Protein AF-A0A963I3H7-F1 (afdb_monomer)

Foldseek 3Di:
DQALCVLVVHDDDQLRVLLVVLQVLLCVLQVDGQADDDPVRRNCCLQPNQGDQSCVRPVPDDPLSSVLSRQSSDNDSVSHQPHPVSSVVSVVVSVVVVVVVVVVVVCVPPDPPPPDDDDDDDDDDDDDDDDDDDDDDDDDDDDDDDPDDPVVLVVQLVVVCVVPNPCSVVLSVVLSVPDRDPVSSLVSSLVPDDDDPVSVVVVVVPDDDDDDDDDDDDDDDDDDDDDDDPPDDCPDVQLLVQLLVLLCVQVNPCSNVQSVVLSVVDPYLVSSLVSSLVVHPDPVSSVVSSVSSVVSD

Secondary structure (DSSP, 8-state):
---HHHHTT----HHHHHHHHHHHHHHHHHSS-SS-SSHHHHHHHHHHPPPPPHHHH-TTS-HHHHHHHHHHT-SSGGGS-SSHHHHHHHHHHHHHHHHHHHHHHHHTTS---------------------------------------HHHHHHHHHHHHHHHTTHHHHHHHHHHTT-SSHHHHHHHHHTTSPSSHHHHHHHTT-------------------------------HHHHHHHHHHHHHHHGGGHHHHHHHHHTT-SSHHHHHHHHHTT---HHHHHHHHHHHHT--

Solvent-accessible surface area (backbone atoms only — not comparable to full-atom values): 18589 Å² total; per-residue (Å²): 88,88,30,41,45,60,74,71,72,44,91,68,56,75,40,38,54,36,21,25,51,23,41,48,52,47,23,74,70,50,78,44,69,66,71,63,80,55,75,68,54,30,48,50,38,57,53,72,49,81,58,74,58,49,45,78,76,27,76,86,48,54,69,64,57,41,58,52,36,54,32,24,60,37,67,53,65,88,67,25,44,92,40,62,63,58,45,53,54,53,52,48,54,43,51,53,49,54,53,50,53,53,51,55,62,68,57,72,74,72,69,87,78,74,81,73,77,92,76,85,84,81,90,83,82,98,80,86,83,88,81,92,83,86,86,83,88,82,93,79,85,83,89,87,78,74,77,76,56,68,71,59,54,54,51,53,32,59,56,40,30,77,78,60,37,82,57,22,55,58,51,50,53,60,32,56,76,70,32,79,45,73,69,52,31,52,56,58,49,60,74,70,54,81,92,53,75,69,54,55,64,57,60,70,66,72,75,80,89,88,84,80,94,81,84,87,83,82,89,81,91,82,87,81,90,78,93,69,88,84,86,73,75,86,76,44,70,67,45,52,56,48,49,24,57,62,42,28,78,79,59,40,87,53,19,58,58,52,48,61,51,30,63,75,69,36,92,41,73,65,51,28,51,50,58,56,36,72,76,42,89,50,70,67,59,24,52,53,48,50,54,54,56,68,65,63,114

Structure (mmCIF, N/CA/C/O backbone):
data_AF-A0A963I3H7-F1
#
_entry.id   AF-A0A963I3H7-F1
#
loop_
_atom_site.group_PDB
_atom_site.id
_atom_site.type_symbol
_atom_site.label_atom_id
_atom_site.label_alt_id
_atom_site.label_comp_id
_atom_site.label_asym_id
_atom_site.label_entity_id
_atom_site.label_seq_id
_atom_site.pdbx_PDB_ins_code
_atom_site.Cartn_x
_atom_site.Cartn_y
_atom_site.Cartn_z
_atom_site.occupancy
_atom_site.B_iso_or_equiv
_atom_site.auth_seq_id
_atom_site.auth_comp_id
_atom_site.auth_asym_id
_atom_site.auth_atom_id
_atom_site.pdbx_PDB_model_num
ATOM 1 N N . TYR A 1 1 ? 5.966 2.476 -2.035 1.00 94.81 1 TYR A N 1
ATOM 2 C CA . TYR A 1 1 ? 4.538 2.357 -2.390 1.00 94.81 1 TYR A CA 1
ATOM 3 C C . TYR A 1 1 ? 4.346 1.432 -3.576 1.00 94.81 1 TYR A C 1
ATOM 5 O O . TYR A 1 1 ? 3.593 0.492 -3.416 1.00 94.81 1 TYR A O 1
ATOM 13 N N . MET A 1 2 ? 5.048 1.644 -4.703 1.00 94.88 2 MET A N 1
ATOM 14 C CA . MET A 1 2 ? 5.034 0.727 -5.855 1.00 94.88 2 MET A CA 1
ATOM 15 C C . MET A 1 2 ? 5.154 -0.750 -5.433 1.00 94.88 2 MET A C 1
ATOM 17 O O . MET A 1 2 ? 5.940 -1.080 -4.543 1.00 94.88 2 MET A O 1
ATOM 21 N N . SER A 1 3 ? 4.338 -1.589 -6.064 1.00 96.88 3 SER A N 1
ATOM 22 C CA . SER A 1 3 ? 4.173 -3.020 -5.784 1.00 96.88 3 SER A CA 1
ATOM 23 C C . SER A 1 3 ? 5.207 -3.898 -6.512 1.00 96.88 3 SER A C 1
ATOM 25 O O . SER A 1 3 ? 5.776 -3.450 -7.512 1.00 96.88 3 SER A O 1
ATOM 27 N N . PRO A 1 4 ? 5.459 -5.143 -6.053 1.00 96.69 4 PRO A N 1
ATOM 28 C CA . PRO A 1 4 ? 6.412 -6.066 -6.680 1.00 96.69 4 PRO A CA 1
ATOM 29 C C . PRO A 1 4 ? 6.184 -6.251 -8.185 1.00 96.69 4 PRO A C 1
ATOM 31 O O . PRO A 1 4 ? 7.112 -6.121 -8.979 1.00 96.69 4 PRO A O 1
ATOM 34 N N . GLU A 1 5 ? 4.935 -6.471 -8.591 1.00 96.06 5 GLU A N 1
ATOM 35 C CA . GLU A 1 5 ? 4.540 -6.661 -9.986 1.00 96.06 5 GLU A CA 1
ATOM 36 C C . GLU A 1 5 ? 4.875 -5.448 -10.869 1.00 96.06 5 GLU A C 1
ATOM 38 O O . GLU A 1 5 ? 5.317 -5.623 -12.002 1.00 96.06 5 GLU A O 1
ATOM 43 N N . GLN A 1 6 ? 4.772 -4.225 -10.337 1.00 94.62 6 GLN A N 1
ATOM 44 C CA . GLN A 1 6 ? 5.142 -3.003 -11.057 1.00 94.62 6 GLN A CA 1
ATOM 45 C C . GLN A 1 6 ? 6.662 -2.868 -11.242 1.00 94.62 6 GLN A C 1
ATOM 47 O O . GLN A 1 6 ? 7.094 -2.407 -12.296 1.00 94.62 6 GLN A O 1
ATOM 52 N N . PHE A 1 7 ? 7.475 -3.306 -10.271 1.00 92.25 7 PHE A N 1
ATOM 53 C CA . PHE A 1 7 ? 8.937 -3.382 -10.435 1.00 92.25 7 PHE A CA 1
ATOM 54 C C . PHE A 1 7 ? 9.357 -4.469 -11.433 1.00 92.25 7 PHE A C 1
ATOM 56 O O . PHE A 1 7 ? 10.338 -4.293 -12.150 1.00 92.25 7 PHE A O 1
ATOM 63 N N . MET A 1 8 ? 8.612 -5.574 -11.499 1.00 90.00 8 MET A N 1
ATOM 64 C CA . MET A 1 8 ? 8.853 -6.674 -12.441 1.00 90.00 8 MET A CA 1
ATOM 65 C C . MET A 1 8 ? 8.294 -6.416 -13.855 1.00 90.00 8 MET A C 1
ATOM 67 O O . MET A 1 8 ? 8.487 -7.244 -14.741 1.00 90.00 8 MET A O 1
ATOM 71 N N . GLY A 1 9 ? 7.584 -5.304 -14.083 1.00 90.06 9 GLY A N 1
ATOM 72 C CA . GLY A 1 9 ? 6.930 -5.009 -15.366 1.00 90.06 9 GLY A CA 1
ATOM 73 C C . GLY A 1 9 ? 5.735 -5.918 -15.694 1.00 90.06 9 GLY A C 1
ATOM 74 O O . GLY A 1 9 ? 5.323 -6.000 -16.851 1.00 90.06 9 GLY A O 1
ATOM 75 N N . LEU A 1 10 ? 5.185 -6.607 -14.692 1.00 91.19 10 LEU A N 1
ATOM 76 C CA . LEU A 1 10 ? 4.009 -7.466 -14.812 1.00 91.19 10 LEU A CA 1
ATOM 77 C C . LEU A 1 10 ? 2.715 -6.633 -14.812 1.00 91.19 10 LEU A C 1
ATOM 79 O O . LEU A 1 10 ? 2.696 -5.458 -14.438 1.00 91.19 10 LEU A O 1
ATOM 83 N N . SER A 1 11 ? 1.604 -7.249 -15.220 1.00 89.69 11 SER A N 1
ATOM 84 C CA . SER A 1 11 ? 0.286 -6.608 -15.196 1.00 89.69 11 SER A CA 1
ATOM 85 C C . SER A 1 11 ? -0.163 -6.309 -13.762 1.00 89.69 11 SER A C 1
ATOM 87 O O . SER A 1 11 ? -0.526 -7.215 -13.017 1.00 89.69 11 SER A O 1
ATOM 89 N N . ALA A 1 12 ? -0.157 -5.027 -13.400 1.00 93.12 12 ALA A N 1
ATOM 90 C CA . ALA A 1 12 ? -0.711 -4.523 -12.149 1.00 93.12 12 ALA A CA 1
ATOM 91 C C . ALA A 1 12 ? -2.250 -4.539 -12.177 1.00 93.12 12 ALA A C 1
ATOM 93 O O . ALA A 1 12 ? -2.858 -4.115 -13.163 1.00 93.12 12 ALA A O 1
ATOM 94 N N . ASP A 1 13 ? -2.870 -4.990 -11.086 1.00 94.00 13 ASP A N 1
ATOM 95 C CA . ASP A 1 13 ? -4.323 -4.992 -10.884 1.00 94.00 13 ASP A CA 1
ATOM 96 C C . ASP A 1 13 ? -4.706 -4.181 -9.625 1.00 94.00 13 ASP A C 1
ATOM 98 O O . ASP A 1 13 ? -3.876 -3.511 -9.008 1.00 94.00 13 ASP A O 1
ATOM 102 N N . ALA A 1 14 ? -5.972 -4.238 -9.201 1.00 95.25 14 ALA A N 1
ATOM 103 C CA . ALA A 1 14 ? -6.440 -3.525 -8.007 1.00 95.25 14 ALA A CA 1
ATOM 104 C C . ALA A 1 14 ? -5.739 -3.953 -6.691 1.00 95.25 14 ALA A C 1
ATOM 106 O O . ALA A 1 14 ? -5.879 -3.281 -5.665 1.00 95.25 14 ALA A O 1
ATOM 107 N N . ARG A 1 15 ? -4.984 -5.059 -6.679 1.00 97.50 15 ARG A N 1
ATOM 108 C CA . ARG A 1 15 ? -4.206 -5.540 -5.525 1.00 97.50 15 ARG A CA 1
ATOM 109 C C . ARG A 1 15 ? -2.812 -4.906 -5.463 1.00 97.50 15 ARG A C 1
ATOM 111 O O . ARG A 1 15 ? -2.176 -4.955 -4.405 1.00 97.50 15 ARG A O 1
ATOM 118 N N . SER A 1 16 ? -2.360 -4.253 -6.534 1.00 97.56 16 SER A N 1
ATOM 119 C CA . SER A 1 16 ? -1.200 -3.350 -6.521 1.00 97.56 16 SER A CA 1
ATOM 120 C C . SER A 1 16 ? -1.479 -2.097 -5.678 1.00 97.56 16 SER A C 1
ATOM 122 O O . SER A 1 16 ? -0.613 -1.632 -4.928 1.00 97.56 16 SER A O 1
ATOM 124 N N . ASP A 1 17 ? -2.720 -1.599 -5.710 1.00 97.12 17 ASP A N 1
ATOM 125 C CA . ASP A 1 17 ? -3.172 -0.507 -4.840 1.00 97.12 17 ASP A CA 1
ATOM 126 C C . ASP A 1 17 ? -3.299 -0.966 -3.380 1.00 97.12 17 ASP A C 1
ATOM 128 O O . ASP A 1 17 ? -2.888 -0.243 -2.474 1.00 97.12 17 ASP A O 1
ATOM 132 N N . VAL A 1 18 ? -3.776 -2.196 -3.130 1.00 98.25 18 VAL A N 1
ATOM 133 C CA . VAL A 1 18 ? -3.789 -2.796 -1.777 1.00 98.25 18 VAL A CA 1
ATOM 134 C C . VAL A 1 18 ? -2.378 -2.848 -1.183 1.00 98.25 18 VAL A C 1
ATOM 136 O O . VAL A 1 18 ? -2.199 -2.459 -0.029 1.00 98.25 18 VAL A O 1
ATOM 139 N N . PHE A 1 19 ? -1.370 -3.253 -1.962 1.00 98.31 19 PHE A N 1
ATOM 140 C CA . PHE A 1 19 ? 0.030 -3.215 -1.522 1.00 98.31 19 PHE A CA 1
ATOM 141 C C . PHE A 1 19 ? 0.486 -1.780 -1.224 1.00 98.31 19 PHE A C 1
ATOM 143 O O . PHE A 1 19 ? 1.059 -1.509 -0.168 1.00 98.31 19 PHE A O 1
ATOM 150 N N . SER A 1 20 ? 0.173 -0.834 -2.116 1.00 98.00 20 SER A N 1
ATOM 151 C CA . SER A 1 20 ? 0.532 0.583 -1.960 1.00 98.00 20 SER A CA 1
ATOM 152 C C . SER A 1 20 ? -0.053 1.206 -0.686 1.00 98.00 20 SER A C 1
ATOM 154 O O . SER A 1 20 ? 0.654 1.917 0.035 1.00 98.00 20 SER A O 1
ATOM 156 N N . VAL A 1 21 ? -1.316 0.900 -0.372 1.00 97.81 21 VAL A N 1
ATOM 157 C CA . VAL A 1 21 ? -1.992 1.331 0.861 1.00 97.81 21 VAL A CA 1
ATOM 158 C C . VAL A 1 21 ? -1.473 0.563 2.083 1.00 97.81 21 VAL A C 1
ATOM 160 O O . VAL A 1 21 ? -1.345 1.159 3.149 1.00 97.81 21 VAL A O 1
ATOM 163 N N . GLY A 1 22 ? -1.085 -0.709 1.947 1.00 98.06 22 GLY A N 1
ATOM 164 C CA . GLY A 1 22 ? -0.392 -1.465 2.997 1.00 98.06 22 GLY A CA 1
ATOM 165 C C . GLY A 1 22 ? 0.938 -0.820 3.409 1.00 98.06 22 GLY A C 1
ATOM 166 O O . GLY A 1 22 ? 1.203 -0.661 4.601 1.00 98.06 22 GLY A O 1
ATOM 167 N N . VAL A 1 23 ? 1.732 -0.351 2.435 1.00 98.25 23 VAL A N 1
ATOM 168 C CA . VAL A 1 23 ? 2.974 0.407 2.691 1.00 98.25 23 VAL A CA 1
ATOM 169 C C . VAL A 1 23 ? 2.672 1.712 3.433 1.00 98.25 23 VAL A C 1
ATOM 171 O O . VAL A 1 23 ? 3.390 2.065 4.366 1.00 98.25 23 VAL A O 1
ATOM 174 N N . MET A 1 24 ? 1.607 2.418 3.040 1.00 98.00 24 MET A N 1
AT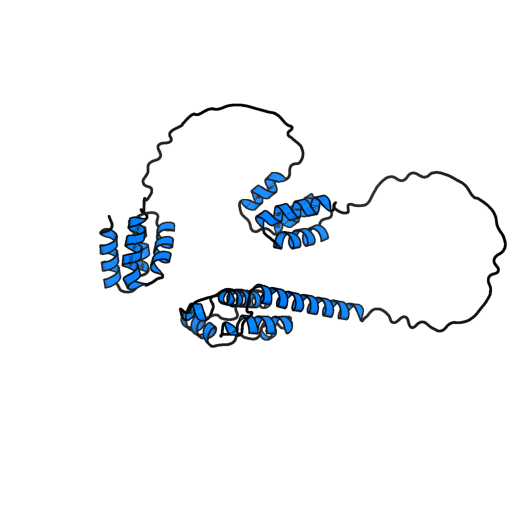OM 175 C CA . MET A 1 24 ? 1.182 3.659 3.694 1.00 98.00 24 MET A CA 1
ATOM 176 C C . MET A 1 24 ? 0.686 3.416 5.127 1.00 98.00 24 MET A C 1
ATOM 178 O O . MET A 1 24 ? 1.027 4.180 6.022 1.00 98.00 24 MET A O 1
ATOM 182 N N . LEU A 1 25 ? -0.075 2.345 5.374 1.00 97.44 25 LEU A N 1
ATOM 183 C CA . LEU A 1 25 ? -0.532 1.972 6.714 1.00 97.44 25 LEU A CA 1
ATOM 184 C C . LEU A 1 25 ? 0.648 1.663 7.644 1.00 97.44 25 LEU A C 1
ATOM 186 O O . LEU A 1 25 ? 0.668 2.141 8.775 1.00 97.44 25 LEU A O 1
ATOM 190 N N . TYR A 1 26 ? 1.643 0.914 7.160 1.00 98.06 26 TYR A N 1
ATOM 191 C CA . TYR A 1 26 ? 2.876 0.664 7.907 1.00 98.06 26 TYR A CA 1
ATOM 192 C C . TYR A 1 26 ? 3.570 1.977 8.300 1.00 98.06 26 TYR A C 1
ATOM 194 O O . TYR A 1 26 ? 3.926 2.171 9.463 1.00 98.06 26 TYR A O 1
ATOM 202 N N . GLU A 1 27 ? 3.722 2.900 7.348 1.00 97.56 27 GLU A N 1
ATOM 203 C CA . GLU A 1 27 ? 4.373 4.199 7.562 1.00 97.56 27 GLU A CA 1
ATOM 204 C C . GLU A 1 27 ? 3.582 5.107 8.515 1.00 97.56 27 GLU A C 1
ATOM 206 O O . GLU A 1 27 ? 4.179 5.780 9.350 1.00 97.56 27 GLU A O 1
ATOM 211 N N . LEU A 1 28 ? 2.248 5.067 8.473 1.00 96.31 28 LEU A N 1
ATOM 212 C CA . LEU A 1 28 ? 1.382 5.799 9.404 1.00 96.31 28 LEU A CA 1
ATOM 213 C C . LEU A 1 28 ? 1.436 5.254 10.840 1.00 96.31 28 LEU A C 1
ATOM 215 O O . LEU A 1 28 ? 1.281 6.031 11.781 1.00 96.31 28 LEU A O 1
ATOM 219 N N . LEU A 1 29 ? 1.639 3.945 11.023 1.00 95.50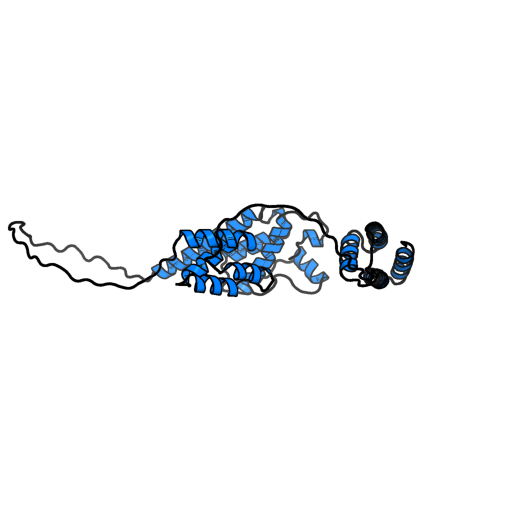 29 LEU A N 1
ATOM 220 C CA . LEU A 1 29 ? 1.709 3.317 12.350 1.00 95.50 29 LEU A CA 1
ATOM 221 C C . LEU A 1 29 ? 3.112 3.357 12.974 1.00 95.50 29 LEU A C 1
ATOM 223 O O . LEU A 1 29 ? 3.229 3.430 14.195 1.00 95.50 29 LEU A O 1
ATOM 227 N N . THR A 1 30 ? 4.168 3.313 12.158 1.00 96.31 30 THR A N 1
ATOM 228 C CA . THR A 1 30 ? 5.569 3.245 12.625 1.00 96.31 30 THR A CA 1
ATOM 229 C C . THR A 1 30 ? 6.353 4.548 12.446 1.00 96.31 30 THR A C 1
ATOM 231 O O . THR A 1 30 ? 7.443 4.689 12.996 1.00 96.31 30 THR A O 1
ATOM 234 N N . GLY A 1 31 ? 5.840 5.496 11.655 1.00 96.00 31 GLY A N 1
ATOM 235 C CA . GLY A 1 31 ? 6.554 6.713 11.255 1.00 96.00 31 GLY A CA 1
ATOM 236 C C . GLY A 1 31 ? 7.668 6.491 10.222 1.00 96.00 31 GLY A C 1
ATOM 237 O O . GLY A 1 31 ? 8.364 7.445 9.876 1.00 96.00 31 GLY A O 1
ATOM 238 N N . GLN A 1 32 ? 7.870 5.260 9.735 1.00 95.38 32 GLN A N 1
ATOM 239 C CA . GLN A 1 32 ? 8.960 4.899 8.821 1.00 95.38 32 GLN A CA 1
ATOM 240 C C . GLN A 1 32 ? 8.473 3.978 7.699 1.00 95.38 32 GLN A C 1
ATOM 242 O O . GLN A 1 32 ? 7.497 3.251 7.845 1.00 95.38 32 GLN A O 1
ATOM 247 N N . ARG A 1 33 ? 9.161 3.964 6.554 1.00 96.19 33 ARG A N 1
ATOM 248 C CA . ARG A 1 33 ? 8.797 3.070 5.443 1.00 96.19 33 ARG A CA 1
ATOM 249 C C . ARG A 1 33 ? 9.252 1.632 5.709 1.00 96.19 33 ARG A C 1
ATOM 251 O O . ARG A 1 33 ? 10.361 1.450 6.205 1.00 96.19 33 ARG A O 1
ATOM 258 N N . PRO A 1 34 ? 8.477 0.615 5.283 1.00 96.50 34 PRO A N 1
ATOM 259 C CA . PRO A 1 34 ? 8.861 -0.791 5.432 1.00 96.50 34 PRO A CA 1
ATOM 260 C C . PRO A 1 34 ? 10.091 -1.168 4.591 1.00 96.50 34 PRO A C 1
ATOM 262 O O . PRO A 1 34 ? 10.817 -2.092 4.940 1.00 96.50 34 PRO A O 1
ATOM 265 N N . PHE A 1 35 ? 10.336 -0.447 3.490 1.00 96.56 35 PHE A N 1
ATOM 266 C CA . PHE A 1 35 ? 11.469 -0.655 2.588 1.00 96.56 35 PHE A CA 1
ATOM 267 C C . PHE A 1 35 ? 12.098 0.694 2.207 1.00 96.56 35 PHE A C 1
ATOM 269 O O . PHE A 1 35 ? 11.387 1.668 1.941 1.00 96.56 35 PHE A O 1
ATOM 276 N N . THR A 1 36 ? 13.430 0.747 2.168 1.00 94.56 36 THR A N 1
ATOM 277 C CA . THR A 1 36 ? 14.247 1.946 1.879 1.00 94.56 36 THR A CA 1
ATOM 278 C C . THR A 1 36 ? 15.446 1.578 0.977 1.00 94.56 36 THR A C 1
ATOM 280 O O . THR A 1 36 ? 15.477 0.479 0.419 1.00 94.56 36 THR A O 1
ATOM 283 N N . GLY A 1 37 ? 16.469 2.433 0.854 1.00 94.44 37 GLY A N 1
ATOM 284 C CA . GLY A 1 37 ? 17.726 2.145 0.133 1.00 94.44 37 GLY A CA 1
ATOM 285 C C . GLY A 1 37 ? 17.822 2.783 -1.259 1.00 94.44 37 GLY A C 1
ATOM 286 O O . GLY A 1 37 ? 17.010 3.642 -1.599 1.00 94.44 37 GLY A O 1
ATOM 287 N N . SER A 1 38 ? 18.831 2.375 -2.044 1.00 96.25 38 SER A N 1
ATOM 288 C CA . SER A 1 38 ? 18.955 2.750 -3.465 1.00 96.25 38 SER A CA 1
ATOM 289 C C . SER A 1 38 ? 17.804 2.169 -4.292 1.00 96.25 38 SER A C 1
ATOM 291 O O . SER A 1 38 ? 17.050 1.334 -3.794 1.00 96.25 38 SER A O 1
ATOM 293 N N . MET A 1 39 ? 17.653 2.576 -5.554 1.00 92.62 39 MET A N 1
ATOM 294 C CA . MET A 1 39 ? 16.549 2.098 -6.395 1.00 92.62 39 MET A CA 1
ATOM 295 C C . MET A 1 39 ? 16.608 0.577 -6.622 1.00 92.62 39 MET A C 1
ATOM 297 O O . MET A 1 39 ? 15.586 -0.104 -6.553 1.00 92.62 39 MET A O 1
ATOM 301 N N . GLU A 1 40 ? 17.811 0.037 -6.811 1.00 93.75 40 GLU A N 1
ATOM 302 C CA . GLU A 1 40 ? 18.085 -1.387 -7.030 1.00 93.75 40 GLU A CA 1
ATOM 303 C C . GLU A 1 40 ? 17.815 -2.191 -5.753 1.00 93.75 40 GLU A C 1
ATOM 305 O O . GLU A 1 40 ? 17.100 -3.194 -5.777 1.00 93.75 40 GLU A O 1
ATOM 310 N N . ALA A 1 41 ? 18.328 -1.711 -4.613 1.00 95.19 41 ALA A N 1
ATOM 311 C CA . ALA A 1 41 ? 18.092 -2.332 -3.313 1.00 95.19 41 ALA A CA 1
ATOM 312 C C . ALA A 1 41 ? 16.606 -2.271 -2.924 1.00 95.19 41 ALA A C 1
ATOM 314 O O . ALA A 1 41 ? 16.057 -3.244 -2.415 1.00 95.19 41 ALA A O 1
ATOM 315 N N . LEU A 1 42 ? 15.928 -1.152 -3.186 1.00 95.75 42 LEU A N 1
ATOM 316 C CA . LEU A 1 42 ? 14.503 -0.984 -2.912 1.00 95.75 42 LEU A CA 1
ATOM 317 C C . LEU A 1 42 ? 13.655 -1.941 -3.759 1.00 95.75 42 LEU A C 1
ATOM 319 O O . LEU A 1 42 ? 12.761 -2.585 -3.211 1.00 95.75 42 LEU A O 1
ATOM 323 N N . ALA A 1 43 ? 13.959 -2.077 -5.054 1.00 94.69 43 ALA A N 1
ATOM 324 C CA . ALA A 1 43 ? 13.303 -3.038 -5.937 1.00 94.69 43 ALA A CA 1
ATOM 325 C C . ALA A 1 43 ? 13.510 -4.481 -5.445 1.00 94.69 43 ALA A C 1
ATOM 327 O O . ALA A 1 43 ? 12.539 -5.221 -5.285 1.00 94.69 43 ALA A O 1
ATOM 328 N N . TYR A 1 44 ? 14.752 -4.863 -5.120 1.00 96.00 44 TYR A N 1
ATOM 329 C CA . TYR A 1 44 ? 15.057 -6.193 -4.587 1.00 96.00 44 TYR A CA 1
ATOM 330 C C . TYR A 1 44 ? 14.270 -6.492 -3.304 1.00 96.00 44 TYR A C 1
ATOM 332 O O . TYR A 1 44 ? 13.611 -7.531 -3.225 1.00 96.00 44 TYR A O 1
ATOM 340 N N . ARG A 1 45 ? 14.274 -5.566 -2.335 1.00 96.88 45 ARG A N 1
ATOM 341 C CA . ARG A 1 45 ? 13.574 -5.732 -1.051 1.00 96.88 45 ARG A CA 1
ATOM 342 C C . ARG A 1 45 ? 12.061 -5.796 -1.208 1.00 96.88 45 ARG A C 1
ATOM 344 O O . ARG A 1 45 ? 11.419 -6.672 -0.632 1.00 96.88 45 ARG A O 1
ATOM 351 N N . ILE A 1 46 ? 11.481 -4.928 -2.037 1.00 96.88 46 ILE A N 1
ATOM 352 C CA . ILE A 1 46 ? 10.042 -4.961 -2.327 1.00 96.88 46 ILE A CA 1
ATOM 353 C C . ILE A 1 46 ? 9.647 -6.306 -2.945 1.00 96.88 46 ILE A C 1
ATOM 355 O O . ILE A 1 46 ? 8.627 -6.860 -2.537 1.00 96.88 46 ILE A O 1
ATOM 359 N N . CYS A 1 47 ? 10.463 -6.873 -3.833 1.00 95.62 47 CYS A N 1
ATOM 360 C CA . CYS A 1 47 ? 10.177 -8.154 -4.478 1.00 95.62 47 CYS A CA 1
ATOM 361 C C . CYS A 1 47 ? 10.417 -9.387 -3.584 1.00 95.62 47 CYS A C 1
ATOM 363 O O . CYS A 1 47 ? 9.620 -10.321 -3.650 1.00 95.62 47 CYS A O 1
ATOM 365 N N . HIS A 1 48 ? 11.460 -9.401 -2.742 1.00 95.06 48 HIS A N 1
ATOM 366 C CA . HIS A 1 48 ? 11.952 -10.638 -2.105 1.00 95.06 48 HIS A CA 1
ATOM 367 C C . HIS A 1 48 ? 12.015 -10.626 -0.569 1.00 95.06 48 HIS A C 1
ATOM 369 O O . HIS A 1 48 ? 11.972 -11.694 0.034 1.00 95.06 48 HIS A O 1
ATOM 375 N N . GLU A 1 49 ? 12.097 -9.464 0.087 1.00 96.00 49 GLU A N 1
ATOM 376 C CA . GLU A 1 49 ? 12.263 -9.381 1.548 1.00 96.00 49 GLU A CA 1
ATOM 377 C C . GLU A 1 49 ? 10.959 -9.007 2.250 1.00 96.00 49 GLU A C 1
ATOM 379 O O . GLU A 1 49 ? 10.255 -8.087 1.835 1.00 96.00 49 GLU A O 1
ATOM 384 N N . ASN A 1 50 ? 10.633 -9.678 3.351 1.00 94.75 50 ASN A N 1
ATOM 385 C CA . ASN A 1 50 ? 9.521 -9.255 4.200 1.00 94.75 50 ASN A CA 1
ATOM 386 C C . ASN A 1 50 ? 9.899 -7.987 4.987 1.00 94.75 50 ASN A C 1
ATOM 388 O O . ASN A 1 50 ? 11.073 -7.799 5.310 1.00 94.75 50 ASN A O 1
ATOM 392 N N . PRO A 1 51 ? 8.933 -7.097 5.277 1.00 95.19 51 PRO A N 1
ATOM 393 C CA . PRO A 1 51 ? 9.201 -5.915 6.085 1.00 95.19 51 PRO A CA 1
ATOM 394 C C . PRO A 1 51 ? 9.562 -6.323 7.519 1.00 95.19 51 PRO A C 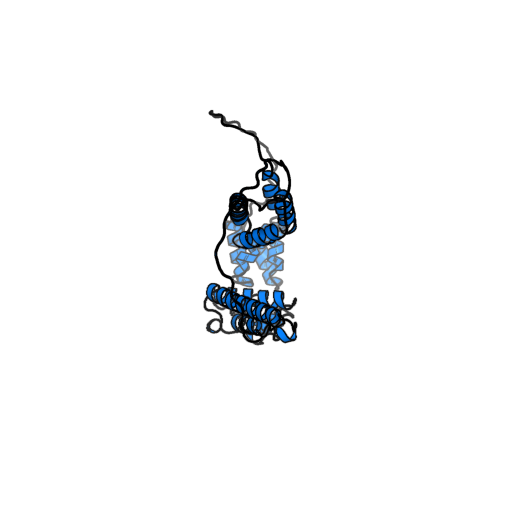1
ATOM 396 O O . PRO A 1 51 ? 9.126 -7.369 8.004 1.00 95.19 51 PRO A O 1
ATOM 399 N N . THR A 1 52 ? 10.303 -5.472 8.229 1.00 95.81 52 THR A N 1
ATOM 400 C CA . THR A 1 52 ? 10.417 -5.591 9.690 1.00 95.81 52 THR A CA 1
ATOM 401 C C . THR A 1 52 ? 9.007 -5.556 10.300 1.00 95.81 52 THR A C 1
ATOM 403 O O . THR A 1 52 ? 8.228 -4.688 9.910 1.00 95.81 52 THR A O 1
ATOM 406 N N . PRO A 1 53 ? 8.639 -6.447 11.238 1.00 95.50 53 PRO A N 1
ATOM 407 C CA . PRO A 1 53 ? 7.312 -6.420 11.853 1.00 95.50 53 PRO A CA 1
ATOM 408 C C . PRO A 1 53 ? 7.030 -5.076 12.535 1.00 95.50 53 PRO A C 1
ATOM 410 O O . PRO A 1 53 ? 7.877 -4.545 13.258 1.00 95.50 53 PRO A O 1
ATOM 413 N N . ALA A 1 54 ? 5.832 -4.521 12.329 1.00 95.06 54 ALA A N 1
ATOM 414 C CA . ALA A 1 54 ? 5.484 -3.180 12.806 1.00 95.06 54 ALA A CA 1
ATOM 415 C C . ALA A 1 54 ? 5.616 -3.045 14.338 1.00 95.06 54 ALA A C 1
ATOM 417 O O . ALA A 1 54 ? 6.040 -1.997 14.825 1.00 95.06 54 ALA A O 1
ATOM 418 N N . SER A 1 55 ? 5.338 -4.121 15.085 1.00 94.31 55 SER A N 1
ATOM 419 C CA . SER A 1 55 ? 5.510 -4.192 16.546 1.00 94.31 55 SER A CA 1
ATOM 420 C C . SER A 1 55 ? 6.969 -4.110 17.018 1.00 94.31 55 SER A C 1
ATOM 422 O O . SER A 1 55 ? 7.210 -3.725 18.159 1.00 94.31 55 SER A O 1
ATOM 424 N N . GLN A 1 56 ? 7.949 -4.447 16.169 1.00 95.19 56 GLN A N 1
ATOM 425 C CA . GLN A 1 56 ? 9.375 -4.295 16.493 1.00 95.19 56 GLN A CA 1
ATOM 426 C C . GLN A 1 56 ? 9.859 -2.852 16.311 1.00 95.19 56 GLN A C 1
ATOM 428 O O . GLN A 1 56 ? 10.780 -2.431 17.006 1.00 95.19 56 GLN A O 1
ATOM 433 N N . VAL A 1 57 ? 9.247 -2.093 15.394 1.00 94.75 57 VAL A N 1
ATOM 434 C CA . VAL A 1 57 ? 9.575 -0.674 15.169 1.00 94.75 57 VAL A CA 1
ATOM 435 C C . VAL A 1 57 ? 8.806 0.231 16.131 1.00 94.75 57 VAL A C 1
ATOM 437 O O . VAL A 1 57 ? 9.369 1.193 16.645 1.00 94.75 57 VAL A O 1
ATOM 440 N N . GLN A 1 58 ? 7.537 -0.087 16.400 1.00 94.50 58 GLN A N 1
ATOM 441 C CA . GLN A 1 58 ? 6.685 0.651 17.328 1.00 94.50 58 GLN A CA 1
ATOM 442 C C . GLN A 1 58 ? 5.907 -0.335 18.226 1.00 94.50 58 GLN A C 1
ATOM 444 O O . GLN A 1 58 ? 4.874 -0.860 17.803 1.00 94.50 58 GLN A O 1
ATOM 449 N N . PRO A 1 59 ? 6.346 -0.569 19.481 1.00 92.12 59 PRO A N 1
ATOM 450 C CA . PRO A 1 59 ? 5.755 -1.570 20.383 1.00 92.12 59 PRO A CA 1
ATOM 451 C C . PRO A 1 59 ? 4.259 -1.396 20.675 1.00 92.12 59 PRO A C 1
ATOM 453 O O . PRO A 1 59 ? 3.582 -2.358 21.025 1.00 92.12 59 PRO A O 1
ATOM 456 N N . ASN A 1 60 ? 3.732 -0.181 20.503 1.00 90.19 60 ASN A N 1
ATOM 457 C CA . ASN A 1 60 ? 2.319 0.140 20.710 1.00 90.19 60 ASN A CA 1
ATOM 458 C C . ASN A 1 60 ? 1.406 -0.277 19.538 1.00 90.19 60 ASN A C 1
ATOM 460 O O . ASN A 1 60 ? 0.204 -0.031 19.608 1.00 90.19 60 ASN A O 1
ATOM 464 N N . VAL A 1 61 ? 1.936 -0.857 18.451 1.00 92.88 61 VAL A N 1
ATOM 465 C CA . VAL A 1 61 ? 1.125 -1.342 17.319 1.00 92.88 61 VAL A CA 1
ATOM 466 C C . VAL A 1 61 ? 0.470 -2.686 17.674 1.00 92.88 61 VAL A C 1
ATOM 468 O O . VAL A 1 61 ? 1.186 -3.670 17.876 1.00 92.88 61 VAL A O 1
ATOM 471 N N . PRO A 1 62 ? -0.875 -2.789 17.699 1.00 93.06 62 PRO A N 1
ATOM 472 C CA . PRO A 1 62 ? -1.539 -4.050 18.013 1.00 93.06 62 PRO A CA 1
ATOM 473 C C . PRO A 1 62 ? -1.294 -5.128 16.951 1.00 93.06 62 PRO A C 1
ATOM 475 O O . PRO A 1 62 ? -1.315 -4.863 15.745 1.00 93.06 62 PRO A O 1
ATOM 478 N N . ARG A 1 63 ? -1.162 -6.386 17.396 1.00 92.50 63 ARG A N 1
ATOM 479 C CA . ARG A 1 63 ? -0.924 -7.565 16.533 1.00 92.50 63 ARG A CA 1
ATOM 480 C C . ARG A 1 63 ? -1.977 -7.747 15.433 1.00 92.50 63 ARG A C 1
ATOM 482 O O . ARG A 1 63 ? -1.679 -8.323 14.388 1.00 92.50 63 ARG A O 1
ATOM 489 N N . ALA A 1 64 ? -3.201 -7.256 15.641 1.00 94.19 64 ALA A N 1
ATOM 490 C CA . ALA A 1 64 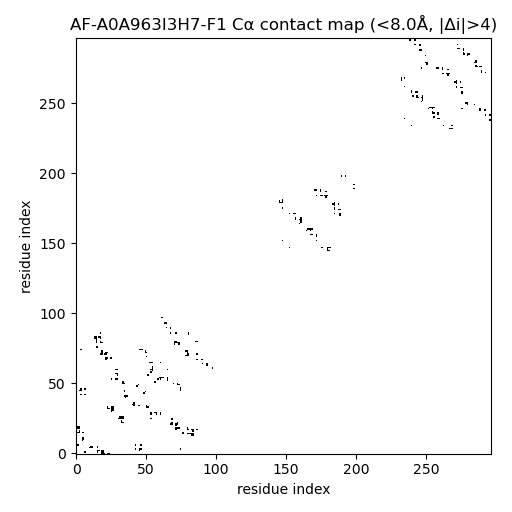? -4.247 -7.272 14.623 1.00 94.19 64 ALA A CA 1
ATOM 491 C C . ALA A 1 64 ? -3.867 -6.438 13.382 1.00 94.19 64 ALA A C 1
ATOM 493 O O . ALA A 1 64 ? -4.055 -6.906 12.260 1.00 94.19 64 ALA A O 1
ATOM 494 N N . PHE A 1 65 ? -3.277 -5.252 13.570 1.00 95.94 65 PHE A N 1
ATOM 495 C CA . PHE A 1 65 ? -2.829 -4.393 12.469 1.00 95.94 65 PHE A CA 1
ATOM 496 C C . PHE A 1 65 ? -1.580 -4.940 11.777 1.00 95.94 65 PHE A C 1
ATOM 498 O O . PHE A 1 65 ? -1.503 -4.885 10.553 1.00 95.94 65 PHE A O 1
ATOM 505 N N . GLU A 1 66 ? -0.649 -5.529 12.533 1.00 95.19 66 GLU A N 1
ATOM 506 C CA . GLU A 1 66 ? 0.535 -6.201 11.980 1.00 95.19 66 GLU A CA 1
ATOM 507 C C . GLU A 1 66 ? 0.139 -7.309 10.989 1.00 95.19 66 GLU A C 1
ATOM 509 O O . GLU A 1 66 ? 0.525 -7.259 9.826 1.00 95.19 66 GLU A O 1
ATOM 514 N N . ARG A 1 67 ? -0.780 -8.206 11.374 1.00 96.50 67 ARG A N 1
ATOM 515 C CA . ARG A 1 67 ? -1.303 -9.255 10.473 1.00 96.50 67 ARG A CA 1
ATOM 516 C C . ARG A 1 67 ? -1.987 -8.714 9.211 1.00 96.50 67 ARG A C 1
ATOM 518 O O . ARG A 1 67 ? -1.994 -9.385 8.178 1.00 96.50 67 ARG A O 1
ATOM 525 N N . ILE A 1 68 ? -2.613 -7.537 9.287 1.00 97.75 68 ILE A N 1
ATOM 526 C CA . ILE A 1 68 ? -3.255 -6.891 8.130 1.00 97.75 68 ILE A CA 1
ATOM 527 C C . ILE A 1 68 ? -2.199 -6.290 7.198 1.00 97.75 68 ILE A C 1
ATOM 529 O O . ILE A 1 68 ? -2.317 -6.428 5.980 1.00 97.75 68 ILE A O 1
ATOM 533 N N . ILE A 1 69 ? -1.162 -5.669 7.762 1.00 97.88 69 ILE A N 1
ATOM 534 C CA . ILE A 1 69 ? 0.014 -5.185 7.035 1.00 97.88 69 ILE A CA 1
ATOM 535 C C . ILE A 1 69 ? 0.706 -6.345 6.319 1.00 97.88 69 ILE A C 1
ATOM 537 O O . ILE A 1 69 ? 0.879 -6.265 5.106 1.00 97.88 69 ILE A O 1
ATOM 541 N N . ASP A 1 70 ? 1.032 -7.430 7.026 1.00 97.44 70 ASP A N 1
ATOM 542 C CA . ASP A 1 70 ? 1.742 -8.587 6.467 1.00 97.44 70 ASP A CA 1
ATOM 543 C C . ASP A 1 70 ? 0.996 -9.161 5.260 1.00 97.44 70 ASP A C 1
ATOM 545 O O . ASP A 1 70 ? 1.578 -9.386 4.198 1.00 97.44 70 ASP A O 1
ATOM 549 N N . ARG A 1 71 ? -0.330 -9.311 5.380 1.00 98.25 71 ARG A N 1
ATOM 550 C CA . ARG A 1 71 ? -1.171 -9.771 4.273 1.00 98.25 71 ARG A CA 1
ATOM 551 C C . ARG A 1 71 ? -1.247 -8.759 3.127 1.00 98.25 71 ARG A C 1
ATOM 553 O O . ARG A 1 71 ? -1.242 -9.162 1.970 1.00 98.25 71 ARG A O 1
ATOM 560 N N . ALA A 1 72 ? -1.330 -7.458 3.401 1.00 98.00 72 ALA A N 1
ATOM 561 C CA . ALA A 1 72 ? -1.344 -6.442 2.344 1.00 98.00 72 ALA A CA 1
ATOM 562 C C . ALA A 1 72 ? 0.006 -6.334 1.610 1.00 98.00 72 ALA A C 1
ATOM 564 O O . ALA A 1 72 ? 0.026 -6.035 0.416 1.00 98.00 72 ALA A O 1
ATOM 565 N N . LEU A 1 73 ? 1.111 -6.615 2.307 1.00 98.12 73 LEU A N 1
ATOM 566 C CA . LEU A 1 73 ? 2.485 -6.587 1.797 1.00 98.12 73 LEU A CA 1
ATOM 567 C C . LEU A 1 73 ? 2.993 -7.949 1.287 1.00 98.12 73 LEU A C 1
ATOM 569 O O . LEU A 1 73 ? 4.168 -8.062 0.924 1.00 98.12 73 LEU A O 1
ATOM 573 N N . ALA A 1 74 ? 2.119 -8.959 1.210 1.00 97.88 74 ALA A N 1
ATOM 574 C CA . ALA A 1 74 ? 2.436 -10.260 0.633 1.00 97.88 74 ALA A CA 1
ATOM 575 C C . ALA A 1 74 ? 2.948 -10.113 -0.810 1.00 97.88 74 ALA A C 1
ATOM 577 O O . ALA A 1 74 ? 2.447 -9.298 -1.594 1.00 97.88 74 ALA A O 1
ATOM 578 N N . LYS A 1 75 ? 3.977 -10.889 -1.167 1.00 96.12 75 LYS A N 1
ATOM 579 C CA . LYS A 1 75 ? 4.683 -10.715 -2.446 1.00 96.12 75 LYS A CA 1
ATOM 580 C C . LYS A 1 75 ? 3.799 -11.099 -3.623 1.00 96.12 75 LYS A C 1
ATOM 582 O O . LYS A 1 75 ? 3.670 -10.315 -4.563 1.00 96.12 75 LYS A O 1
ATOM 587 N N . ARG A 1 76 ? 3.116 -12.242 -3.528 1.00 95.44 76 ARG A N 1
ATOM 588 C CA . ARG A 1 76 ? 2.124 -12.680 -4.513 1.00 95.44 76 ARG A CA 1
ATOM 589 C C . ARG A 1 76 ? 0.845 -11.860 -4.381 1.00 95.44 76 ARG A C 1
ATOM 591 O O . ARG A 1 76 ? 0.339 -11.683 -3.275 1.00 95.44 76 ARG A O 1
ATOM 598 N N . ALA A 1 77 ? 0.280 -11.401 -5.496 1.00 95.88 77 ALA A N 1
ATOM 599 C CA . ALA A 1 77 ? -0.961 -10.629 -5.471 1.00 95.88 77 ALA A CA 1
ATOM 600 C C . ALA A 1 77 ? -2.142 -11.467 -4.941 1.00 95.88 77 ALA A C 1
ATOM 602 O O . ALA A 1 77 ? -3.006 -10.947 -4.241 1.00 95.88 77 ALA A O 1
ATOM 603 N N . GLU A 1 78 ? -2.165 -12.771 -5.223 1.00 96.25 78 GLU A N 1
ATOM 604 C CA . GLU A 1 78 ? -3.198 -13.724 -4.778 1.00 96.25 78 GLU A CA 1
ATOM 605 C C . GLU A 1 78 ? -3.292 -13.890 -3.252 1.00 96.25 78 GLU A C 1
ATOM 607 O O . GLU A 1 78 ? -4.371 -14.182 -2.741 1.00 96.25 78 GLU A O 1
ATOM 612 N N . GLU A 1 79 ? -2.193 -13.683 -2.523 1.00 97.31 79 GLU A N 1
ATOM 613 C CA . GLU A 1 79 ? -2.137 -13.810 -1.057 1.00 97.31 79 GLU A CA 1
ATOM 614 C C . GLU A 1 79 ? -2.690 -12.564 -0.338 1.00 97.31 79 GLU A C 1
ATOM 616 O O . GLU A 1 79 ? -3.091 -12.622 0.832 1.00 97.31 79 GLU A O 1
ATOM 621 N N . ARG A 1 80 ? -2.763 -11.432 -1.053 1.00 97.81 80 ARG A N 1
ATOM 622 C CA . ARG A 1 80 ? -3.240 -10.149 -0.525 1.00 97.81 80 ARG A CA 1
ATOM 623 C C . ARG A 1 80 ? -4.752 -10.161 -0.275 1.00 97.81 80 ARG A C 1
ATOM 625 O O . ARG A 1 80 ? -5.451 -11.178 -0.340 1.00 97.81 80 ARG A O 1
ATOM 632 N N . PHE A 1 81 ? -5.295 -8.997 0.064 1.00 97.94 81 PHE A N 1
ATOM 633 C CA . PHE A 1 81 ? -6.742 -8.814 0.080 1.00 97.94 81 PHE A CA 1
ATOM 634 C C . PHE A 1 81 ? -7.263 -8.772 -1.364 1.00 97.94 81 PHE A C 1
ATOM 636 O O . PHE A 1 81 ? -6.699 -8.047 -2.184 1.00 97.94 81 PHE A O 1
ATOM 643 N N . PRO A 1 82 ? -8.342 -9.508 -1.691 1.00 96.62 82 PRO A N 1
ATOM 644 C CA . PRO A 1 82 ? -8.828 -9.610 -3.066 1.00 96.62 82 PRO A CA 1
ATOM 645 C C . PRO A 1 82 ? -9.370 -8.281 -3.605 1.00 96.62 82 PRO A C 1
ATOM 647 O O . PRO A 1 82 ? -9.396 -8.088 -4.817 1.00 96.62 82 PRO A O 1
ATOM 650 N N . THR A 1 83 ? -9.799 -7.377 -2.716 1.00 97.56 83 THR A N 1
ATOM 651 C CA . THR A 1 83 ? -10.275 -6.025 -3.030 1.00 97.56 83 THR A CA 1
ATOM 652 C C . THR A 1 83 ? -9.880 -5.044 -1.921 1.00 97.56 83 THR A C 1
ATOM 654 O O . THR A 1 83 ? -9.716 -5.428 -0.759 1.00 97.56 83 THR A O 1
ATOM 657 N N . ALA A 1 84 ? -9.825 -3.749 -2.249 1.00 96.50 84 ALA A N 1
ATOM 658 C CA . ALA A 1 84 ? -9.670 -2.680 -1.257 1.00 96.50 84 ALA A CA 1
ATOM 659 C C . ALA A 1 84 ? -10.825 -2.639 -0.230 1.00 96.50 84 ALA A C 1
ATOM 661 O O . ALA A 1 84 ? -10.621 -2.234 0.913 1.00 96.50 84 ALA A O 1
ATOM 662 N N . GLY A 1 85 ? -12.025 -3.107 -0.606 1.00 97.94 85 GLY A N 1
ATOM 663 C CA . GLY A 1 85 ? -13.152 -3.282 0.316 1.00 97.94 85 GLY A CA 1
ATOM 664 C C . GLY A 1 85 ? -12.845 -4.306 1.410 1.00 97.94 85 GLY A C 1
ATOM 665 O O . GLY A 1 85 ? -12.948 -3.983 2.589 1.00 97.94 85 GLY A O 1
ATOM 666 N N . ALA A 1 86 ? -12.356 -5.492 1.033 1.00 97.94 86 ALA A N 1
ATOM 667 C CA . ALA A 1 86 ? -11.974 -6.532 1.991 1.00 97.94 86 ALA A CA 1
ATOM 668 C C . ALA A 1 86 ? -10.854 -6.072 2.947 1.00 97.94 86 ALA A C 1
ATOM 670 O O . ALA A 1 86 ? -10.901 -6.372 4.141 1.00 97.94 86 ALA A O 1
ATOM 671 N N . PHE A 1 87 ? -9.879 -5.302 2.449 1.00 98.31 87 PHE A N 1
ATOM 672 C CA . PHE A 1 87 ? -8.840 -4.679 3.279 1.00 98.31 87 PHE A CA 1
ATOM 673 C C . PHE A 1 87 ? -9.433 -3.684 4.294 1.00 98.31 87 PHE A C 1
ATOM 675 O O . PHE A 1 87 ? -9.209 -3.814 5.497 1.00 98.31 87 PHE A O 1
ATOM 682 N N . ARG A 1 88 ? -10.255 -2.736 3.821 1.00 98.06 88 ARG A N 1
ATOM 683 C CA . ARG A 1 88 ? -10.957 -1.736 4.647 1.00 98.06 88 ARG A CA 1
ATOM 684 C C . ARG A 1 88 ? -11.817 -2.378 5.736 1.00 98.06 88 ARG A C 1
ATOM 686 O O . ARG A 1 88 ? -11.810 -1.909 6.870 1.00 98.06 88 ARG A O 1
ATOM 693 N N . ASP A 1 89 ? -12.569 -3.417 5.396 1.00 98.00 89 ASP A N 1
ATOM 694 C CA . ASP A 1 89 ? -13.503 -4.042 6.333 1.00 98.00 89 ASP A CA 1
ATOM 695 C C . ASP A 1 89 ? -12.755 -4.875 7.385 1.00 98.00 89 ASP A C 1
ATOM 697 O O . ASP A 1 89 ? -13.092 -4.815 8.565 1.00 98.00 89 ASP A O 1
ATOM 701 N N . THR A 1 90 ? -11.641 -5.515 7.009 1.00 97.88 90 THR A N 1
ATOM 702 C CA . THR A 1 90 ? -10.734 -6.163 7.974 1.00 97.88 90 THR A CA 1
ATOM 703 C C . THR A 1 90 ? -10.089 -5.143 8.925 1.00 97.88 90 THR A C 1
ATOM 705 O O . THR A 1 90 ? -9.995 -5.402 10.124 1.00 97.88 90 THR A O 1
ATOM 708 N N . LEU A 1 91 ? -9.693 -3.962 8.429 1.00 97.12 91 LEU A N 1
ATOM 709 C CA . LEU A 1 91 ? -9.177 -2.870 9.270 1.00 97.12 91 LEU A CA 1
ATOM 710 C C . LEU A 1 91 ? -10.210 -2.332 10.262 1.00 97.12 91 LEU A C 1
ATOM 712 O O . LEU A 1 91 ? -9.849 -2.017 11.395 1.00 97.12 91 LEU A O 1
ATOM 716 N N . ARG A 1 92 ? -11.480 -2.220 9.856 1.00 97.25 92 ARG A N 1
ATOM 717 C CA . ARG A 1 92 ? -12.563 -1.788 10.752 1.00 97.25 92 ARG A CA 1
ATOM 718 C C . ARG A 1 92 ? -12.796 -2.786 11.873 1.00 97.25 92 ARG A C 1
ATOM 720 O O . ARG A 1 92 ? -12.775 -2.378 13.026 1.00 97.25 92 ARG A O 1
ATOM 727 N N . LEU A 1 93 ? -12.904 -4.074 11.547 1.00 96.81 93 LEU A N 1
ATOM 728 C CA . LEU A 1 93 ? -13.070 -5.134 12.545 1.00 96.81 93 LEU A CA 1
ATOM 729 C C . LEU A 1 93 ? -11.901 -5.174 13.543 1.00 96.81 93 LEU A C 1
ATOM 731 O O . LEU A 1 93 ? -12.123 -5.343 14.739 1.00 96.81 93 LEU A O 1
ATOM 735 N N . ALA A 1 94 ? -10.663 -4.965 13.078 1.00 95.38 94 ALA A N 1
ATOM 736 C CA . ALA A 1 94 ? -9.509 -4.834 13.968 1.00 95.38 94 ALA A CA 1
ATOM 737 C C . ALA A 1 94 ? -9.617 -3.600 14.881 1.00 95.38 94 ALA A C 1
ATOM 739 O O . ALA A 1 94 ? -9.419 -3.717 16.085 1.00 95.38 94 ALA A O 1
ATOM 740 N N . LEU A 1 95 ? -9.977 -2.431 14.341 1.00 94.62 95 LEU A N 1
ATOM 741 C CA . LEU A 1 95 ? -10.143 -1.210 15.134 1.00 94.62 95 LEU A CA 1
ATOM 742 C C . LEU A 1 95 ? -11.275 -1.328 16.171 1.00 94.62 95 LEU A C 1
ATOM 744 O O . LEU A 1 95 ? -11.098 -0.918 17.313 1.00 94.62 95 LEU A O 1
ATOM 748 N N . GLU A 1 96 ? -12.417 -1.896 15.788 1.00 94.12 96 GLU A N 1
ATOM 749 C CA . GLU A 1 96 ? -13.559 -2.149 16.677 1.00 94.12 96 GLU A CA 1
ATOM 750 C C . GLU A 1 96 ? -13.181 -3.111 17.812 1.00 94.12 96 GLU A C 1
ATOM 752 O O . GLU A 1 96 ? -13.515 -2.855 18.970 1.00 94.12 96 GLU A O 1
ATOM 757 N N . HIS A 1 97 ? -12.415 -4.164 17.507 1.00 92.62 97 HIS A N 1
ATOM 758 C CA . HIS A 1 97 ? -11.884 -5.087 18.509 1.00 92.62 97 HIS A CA 1
ATOM 759 C C . HIS A 1 97 ? -10.956 -4.385 19.513 1.00 92.62 97 HIS A C 1
ATOM 761 O O . HIS A 1 97 ? -11.158 -4.518 20.720 1.00 92.62 97 HIS A O 1
ATOM 767 N N . GLU A 1 98 ? -9.976 -3.607 19.042 1.00 91.06 98 GLU A N 1
ATOM 768 C CA . GLU A 1 98 ? -9.046 -2.881 19.922 1.00 91.06 98 GLU A CA 1
ATOM 769 C C . GLU A 1 98 ? -9.767 -1.854 20.812 1.00 91.06 98 GLU A C 1
ATOM 771 O O . GLU A 1 98 ? -9.493 -1.775 22.010 1.00 91.06 98 GLU A O 1
ATOM 776 N N . LEU A 1 99 ? -10.741 -1.115 20.267 1.00 90.25 99 LEU A N 1
ATOM 777 C CA . LEU A 1 99 ? -11.559 -0.176 21.044 1.00 90.25 99 LEU A CA 1
ATOM 778 C C . LEU A 1 99 ? -12.398 -0.893 22.115 1.00 90.25 99 LEU A C 1
ATOM 780 O O . LEU A 1 99 ? -12.510 -0.400 23.238 1.00 90.25 99 LEU A O 1
ATOM 784 N N . ASN A 1 100 ? -12.951 -2.068 21.802 1.00 90.81 100 ASN A N 1
ATOM 785 C CA . ASN A 1 100 ? -13.712 -2.865 22.763 1.00 90.81 100 ASN A CA 1
ATOM 786 C C . ASN A 1 100 ? -12.819 -3.466 23.866 1.00 90.81 100 ASN A C 1
ATOM 788 O O . ASN A 1 100 ? -13.214 -3.480 25.031 1.00 90.81 100 ASN A O 1
ATOM 792 N N . MET A 1 101 ? -11.601 -3.909 23.531 1.00 86.12 101 MET A N 1
ATOM 793 C CA . MET A 1 101 ? -10.610 -4.356 24.522 1.00 86.12 101 MET A CA 1
ATOM 794 C C . MET A 1 101 ? -10.200 -3.218 25.469 1.00 86.12 101 MET A C 1
ATOM 796 O O . MET A 1 101 ? -10.128 -3.425 26.680 1.00 86.12 101 MET A O 1
ATOM 800 N N . GLN A 1 102 ? -9.994 -2.005 24.943 1.00 78.94 102 GLN A N 1
ATOM 801 C CA . GLN A 1 102 ? -9.695 -0.820 25.756 1.00 78.94 102 GLN A CA 1
ATOM 802 C C . GLN A 1 102 ? -10.860 -0.453 26.688 1.00 78.94 102 GLN A C 1
ATOM 804 O O . GLN A 1 102 ? -10.634 -0.213 27.874 1.00 78.94 102 GLN A O 1
ATOM 809 N N . ALA A 1 103 ? -12.102 -0.482 26.193 1.00 77.50 103 ALA A N 1
ATOM 810 C CA . ALA A 1 103 ? -13.286 -0.232 27.015 1.00 77.50 103 ALA A CA 1
ATOM 811 C C . ALA A 1 103 ? -13.438 -1.269 28.148 1.00 77.50 103 ALA A C 1
ATOM 813 O O . ALA A 1 103 ? -13.635 -0.896 29.306 1.00 77.50 103 ALA A O 1
ATOM 814 N N . ALA A 1 104 ? -13.275 -2.562 27.845 1.00 71.06 104 ALA A N 1
ATOM 815 C CA . ALA A 1 104 ? -13.350 -3.635 28.840 1.00 71.06 104 ALA A CA 1
ATOM 816 C C . ALA A 1 104 ? -12.267 -3.513 29.932 1.00 71.06 104 ALA A C 1
ATOM 818 O O . ALA A 1 104 ? -12.552 -3.733 31.112 1.00 71.06 104 ALA A O 1
ATOM 819 N N . ALA A 1 105 ? -11.050 -3.099 29.560 1.00 68.75 105 ALA A N 1
ATOM 820 C CA . ALA A 1 105 ? -9.983 -2.823 30.519 1.00 68.75 105 ALA A CA 1
ATOM 821 C C . ALA A 1 105 ? -10.354 -1.678 31.481 1.00 68.75 105 ALA A C 1
ATOM 823 O O . ALA A 1 105 ? -10.134 -1.806 32.682 1.00 68.75 105 ALA A O 1
ATOM 824 N N . THR A 1 106 ? -10.984 -0.602 30.990 1.00 59.50 106 THR A N 1
ATOM 825 C CA . THR A 1 106 ? -11.393 0.538 31.838 1.00 59.50 106 THR A CA 1
ATOM 826 C C . THR A 1 106 ? -12.594 0.268 32.750 1.00 59.50 106 THR A C 1
ATOM 828 O O . THR A 1 106 ? -12.713 0.910 33.787 1.00 59.50 106 THR A O 1
ATOM 831 N N . VAL A 1 107 ? -13.474 -0.679 32.409 1.00 59.78 107 VAL A N 1
ATOM 832 C CA . VAL A 1 107 ? -14.656 -1.024 33.233 1.00 59.78 107 VAL A CA 1
ATOM 833 C C . VAL A 1 107 ? -14.305 -1.993 34.376 1.00 59.78 107 VAL A C 1
ATOM 835 O O . VAL A 1 107 ? -15.055 -2.127 35.339 1.00 59.78 107 VAL A O 1
ATOM 838 N N . SER A 1 108 ? -13.140 -2.646 34.320 1.00 55.69 108 SER A N 1
ATOM 839 C CA . SER A 1 108 ? -12.755 -3.701 35.271 1.00 55.69 108 SER A CA 1
ATOM 840 C C . SER A 1 108 ? -12.358 -3.208 36.678 1.00 55.69 108 SER A C 1
ATOM 842 O O . SER A 1 108 ? -12.138 -4.038 37.558 1.00 55.69 108 SER A O 1
ATOM 844 N N . GLU A 1 109 ? -12.292 -1.893 36.919 1.00 48.44 109 GLU A N 1
ATOM 845 C CA . GLU A 1 109 ? -12.034 -1.309 38.251 1.00 48.44 109 GLU A CA 1
ATOM 846 C C . GLU A 1 109 ? -13.312 -0.848 38.988 1.00 48.44 109 GLU A C 1
ATOM 848 O O . GLU A 1 109 ? -13.247 -0.492 40.167 1.00 48.44 109 GLU A O 1
ATOM 853 N N . GLU A 1 110 ? -14.493 -0.874 38.353 1.00 48.56 110 GLU A N 1
ATOM 854 C CA . GLU A 1 110 ? -15.713 -0.327 38.964 1.00 48.56 110 GLU A CA 1
ATOM 855 C C . GLU A 1 110 ? -16.419 -1.321 39.909 1.00 48.56 110 GLU A C 1
ATOM 857 O O . GLU A 1 110 ? -17.338 -2.051 39.549 1.00 48.56 110 GLU A O 1
ATOM 862 N N . THR A 1 111 ? -15.970 -1.303 41.167 1.00 48.34 111 THR A N 1
ATOM 863 C CA . THR A 1 111 ? -16.715 -1.631 42.399 1.00 48.34 111 THR A CA 1
ATOM 864 C C . THR A 1 111 ? -17.720 -2.793 42.326 1.00 48.34 111 THR A C 1
ATOM 866 O O . THR A 1 111 ? -18.920 -2.608 42.110 1.00 48.34 111 THR A O 1
ATOM 869 N N . VAL A 1 112 ? -17.278 -3.989 42.729 1.00 45.00 112 VAL A N 1
ATOM 870 C CA . VAL A 1 112 ? -18.190 -5.076 43.125 1.00 45.00 112 VAL A CA 1
ATOM 871 C C . VAL A 1 112 ? -18.916 -4.690 44.425 1.00 45.00 112 VAL A C 1
ATOM 873 O O . VAL A 1 112 ? -18.494 -5.062 45.524 1.00 45.00 112 VAL A O 1
ATOM 876 N N . ILE A 1 113 ? -20.041 -3.971 44.318 1.00 46.25 113 ILE A N 1
ATOM 877 C CA . ILE A 1 113 ? -20.996 -3.818 45.425 1.00 46.25 113 ILE A CA 1
ATOM 878 C C . ILE A 1 113 ? -21.670 -5.174 45.638 1.00 46.25 113 ILE A C 1
ATOM 880 O O . ILE A 1 113 ? -22.735 -5.477 45.098 1.00 46.25 113 ILE A O 1
ATOM 884 N N . ARG A 1 114 ? -21.019 -6.017 46.440 1.00 36.59 114 ARG A N 1
ATOM 885 C CA . ARG A 1 114 ? -21.558 -7.295 46.898 1.00 36.59 114 ARG A CA 1
ATOM 886 C C . ARG A 1 114 ? -22.811 -7.016 47.725 1.00 36.59 114 ARG A C 1
ATOM 888 O O . ARG A 1 114 ? -22.707 -6.615 48.882 1.00 36.59 114 ARG A O 1
ATOM 895 N N . THR A 1 115 ? -23.983 -7.226 47.129 1.00 47.12 115 THR A N 1
ATOM 896 C CA . THR A 1 115 ? -25.280 -7.029 47.783 1.00 47.12 115 THR A CA 1
ATOM 897 C C . THR A 1 115 ? -25.365 -7.918 49.023 1.00 47.12 115 THR A C 1
ATOM 899 O O . THR A 1 115 ? -25.536 -9.134 48.924 1.00 47.12 115 THR A O 1
ATOM 902 N N . VAL A 1 116 ? -25.190 -7.318 50.201 1.00 43.12 116 VAL A N 1
ATOM 903 C CA . VAL A 1 116 ? -25.370 -8.006 51.483 1.00 43.12 116 VAL A CA 1
ATOM 904 C C . VAL A 1 116 ? -26.838 -8.374 51.670 1.00 43.12 116 VAL A C 1
ATOM 906 O O . VAL A 1 116 ? -27.740 -7.682 51.202 1.00 43.12 116 VAL A O 1
ATOM 909 N N . GLY A 1 117 ? -27.052 -9.530 52.296 1.00 36.88 117 GLY A N 1
ATOM 910 C CA . GLY A 1 117 ? -28.330 -10.225 52.277 1.00 36.88 117 GLY A CA 1
ATOM 911 C C . GLY A 1 117 ? -29.488 -9.451 52.905 1.00 36.88 117 GLY A C 1
ATOM 912 O O . GLY A 1 117 ? -29.340 -8.757 53.908 1.00 36.88 117 GLY A O 1
ATOM 913 N N . LYS A 1 118 ? -30.660 -9.675 52.309 1.00 40.72 118 LYS A N 1
ATOM 914 C CA . LYS A 1 118 ? -32.003 -9.413 52.833 1.00 40.72 118 LYS A CA 1
ATOM 915 C C . LYS A 1 118 ? -32.079 -9.570 54.363 1.00 40.72 118 LYS A C 1
ATOM 917 O O . LYS A 1 118 ? -31.966 -10.681 54.876 1.00 40.72 118 LYS A O 1
ATOM 922 N N . LEU A 1 119 ? -32.337 -8.463 55.055 1.00 38.94 119 LEU A N 1
ATOM 923 C CA . LEU A 1 119 ? -32.771 -8.418 56.453 1.00 38.94 119 LEU A CA 1
ATOM 924 C C . LEU A 1 119 ? -34.247 -8.006 56.481 1.00 38.94 119 LEU A C 1
ATOM 926 O O . LEU A 1 119 ? -34.643 -7.058 55.806 1.00 38.94 119 LEU A O 1
ATOM 930 N N . ASP A 1 120 ? -35.061 -8.763 57.211 1.00 38.91 120 ASP A N 1
ATOM 931 C CA . ASP A 1 120 ? -36.517 -8.609 57.228 1.00 38.91 120 ASP A CA 1
ATOM 932 C C . ASP A 1 120 ? -37.011 -7.553 58.240 1.00 38.91 120 ASP A C 1
ATOM 934 O O . ASP A 1 120 ? -36.457 -7.417 59.331 1.00 38.91 120 ASP A O 1
ATOM 938 N N . ARG A 1 121 ? -38.177 -6.966 57.905 1.00 31.12 121 ARG A N 1
ATOM 939 C CA . ARG A 1 121 ? -39.138 -6.203 58.745 1.00 31.12 121 ARG A CA 1
ATOM 940 C C . ARG A 1 121 ? -38.811 -4.740 59.128 1.00 31.12 121 ARG A C 1
ATOM 942 O O . ARG A 1 121 ? -37.644 -4.368 59.172 1.00 31.12 121 ARG A O 1
ATOM 949 N N . PRO A 1 122 ? -39.841 -3.928 59.491 1.00 39.72 122 PRO A N 1
ATOM 950 C CA . PRO A 1 122 ? -41.283 -4.235 59.564 1.00 39.72 122 PRO A CA 1
ATOM 951 C C . PRO A 1 122 ? -42.207 -3.385 58.663 1.00 39.72 122 PRO A C 1
ATOM 953 O O . PRO A 1 122 ? -41.815 -2.408 58.039 1.00 39.72 122 PRO A O 1
ATOM 956 N N . SER A 1 123 ? -43.467 -3.823 58.644 1.00 39.16 123 SER A N 1
ATOM 957 C CA . SER A 1 123 ? -44.671 -3.297 57.991 1.00 39.16 123 SER A CA 1
ATOM 958 C C . SER A 1 123 ? -44.848 -1.771 57.940 1.00 39.16 123 SER A C 1
ATOM 960 O O . SER A 1 123 ? -44.658 -1.086 58.942 1.00 39.16 123 SER A O 1
ATOM 962 N N . PHE A 1 124 ? -45.383 -1.281 56.817 1.00 39.53 124 PHE A N 1
ATOM 963 C CA . PHE A 1 124 ? -46.007 0.041 56.695 1.00 39.53 124 PHE A CA 1
ATOM 964 C C . PHE A 1 124 ? -47.480 -0.143 56.296 1.00 39.53 124 PHE A C 1
ATOM 966 O O . PHE A 1 124 ? -47.763 -0.818 55.306 1.00 39.53 124 PHE A O 1
ATOM 973 N N . ASP A 1 125 ? -48.406 0.402 57.086 1.00 44.69 125 ASP A N 1
ATOM 974 C CA . ASP A 1 125 ? -49.857 0.221 56.933 1.00 44.69 125 ASP A CA 1
ATOM 975 C C . ASP A 1 125 ? -50.474 1.418 56.169 1.00 44.69 125 ASP A C 1
ATOM 977 O O . ASP A 1 125 ? -50.285 2.564 56.592 1.00 44.69 125 ASP A O 1
ATOM 981 N N . PRO A 1 126 ? -51.150 1.221 55.019 1.00 48.94 126 PRO A N 1
ATOM 982 C CA . PRO A 1 126 ? -51.562 2.324 54.156 1.00 48.94 126 PRO A CA 1
ATOM 983 C C . PRO A 1 126 ? -52.968 2.847 54.497 1.00 48.94 126 PRO A C 1
ATOM 985 O O . PRO A 1 126 ? -53.945 2.480 53.844 1.00 48.94 126 PRO A O 1
ATOM 988 N N . SER A 1 127 ? -53.093 3.751 55.478 1.00 36.34 127 SER A N 1
ATOM 989 C CA . SER A 1 127 ? -54.347 4.499 55.719 1.00 36.34 127 SER A CA 1
ATOM 990 C C . SER A 1 127 ? -54.183 5.787 56.542 1.00 36.34 127 SER A C 1
ATOM 992 O O . SER A 1 127 ? -54.320 5.755 57.760 1.00 36.34 127 SER A O 1
ATOM 994 N N . GLN A 1 128 ? -54.001 6.940 55.878 1.00 37.97 128 GLN A N 1
ATOM 995 C CA . GLN A 1 128 ? -54.876 8.126 56.039 1.00 37.97 128 GLN A CA 1
ATOM 996 C C . GLN A 1 128 ? -54.534 9.265 55.038 1.00 37.97 128 GLN A C 1
ATOM 998 O O . GLN A 1 128 ? -53.431 9.271 54.490 1.00 37.97 128 GLN A O 1
ATOM 1003 N N . PRO A 1 129 ? -55.472 10.197 54.739 1.00 47.31 129 PRO A N 1
ATOM 1004 C CA . PRO A 1 129 ? -55.347 11.172 53.647 1.00 47.31 129 PRO A CA 1
ATOM 1005 C C . PRO A 1 129 ? -55.191 12.641 54.114 1.00 47.31 129 PRO A C 1
ATOM 1007 O O . PRO A 1 129 ? -55.149 12.926 55.308 1.00 47.31 129 PRO A O 1
ATOM 1010 N N . THR A 1 130 ? -55.256 13.574 53.146 1.00 34.09 130 THR A N 1
ATOM 1011 C CA . THR A 1 130 ? -55.352 15.055 53.290 1.00 34.09 130 THR A CA 1
ATOM 1012 C C . THR A 1 130 ? -54.017 15.782 53.601 1.00 34.09 130 THR A C 1
ATOM 1014 O O . THR A 1 130 ? -53.109 15.173 54.147 1.00 34.09 130 THR A O 1
ATOM 1017 N N . THR A 1 131 ? -53.764 17.056 53.248 1.00 35.28 131 THR A N 1
ATOM 1018 C CA . THR A 1 131 ? -54.523 18.053 52.450 1.00 35.28 131 THR A CA 1
ATOM 1019 C C . THR A 1 131 ? -53.565 18.912 51.597 1.00 35.28 131 THR A C 1
ATOM 1021 O O . THR A 1 131 ? -52.352 18.881 51.774 1.00 35.28 131 THR A O 1
ATOM 1024 N N . GLN A 1 132 ? -54.124 19.698 50.674 1.00 38.31 132 GLN A N 1
ATOM 1025 C CA . GLN A 1 132 ? -53.440 20.640 49.780 1.00 38.31 132 GLN A CA 1
ATOM 1026 C C . GLN A 1 132 ? -52.640 21.742 50.505 1.00 38.31 132 GLN A C 1
ATOM 1028 O O . GLN A 1 132 ? -53.095 22.295 51.503 1.00 38.31 132 GLN A O 1
ATOM 1033 N N . GLY A 1 133 ? -51.522 22.155 49.899 1.00 33.25 133 GLY A N 1
ATOM 1034 C CA . GLY A 1 133 ? -50.819 23.408 50.185 1.00 33.25 133 GLY A CA 1
ATOM 1035 C C . GLY A 1 133 ? -50.512 24.146 48.881 1.00 33.25 133 GLY A C 1
ATOM 1036 O O . GLY A 1 133 ? -49.638 23.736 48.124 1.00 33.25 133 GLY A O 1
ATOM 1037 N N . SER A 1 134 ? -51.266 25.207 48.594 1.00 33.12 134 SER A N 1
ATOM 1038 C CA . SER A 1 134 ? -51.049 26.091 47.440 1.00 33.12 134 SER A CA 1
ATOM 1039 C C . SER A 1 134 ? -49.926 27.092 47.727 1.00 33.12 134 SER A C 1
ATOM 1041 O O . SER A 1 134 ? -49.826 27.554 48.861 1.00 33.12 134 SER A O 1
ATOM 1043 N N . LEU A 1 135 ? -49.144 27.485 46.712 1.00 35.53 135 LEU A N 1
ATOM 1044 C CA . LEU A 1 135 ? -49.045 28.893 46.282 1.00 35.53 135 LEU A CA 1
ATOM 1045 C C . LEU A 1 135 ? -48.167 29.070 45.031 1.00 35.53 135 LEU A C 1
ATOM 1047 O O . LEU A 1 135 ? -47.267 28.285 44.737 1.00 35.53 135 LEU A O 1
ATOM 1051 N N . SER A 1 136 ? -48.483 30.115 44.270 1.00 38.12 136 SER A N 1
ATOM 1052 C CA . SER A 1 136 ? -48.025 30.329 42.896 1.00 38.12 136 SER A CA 1
ATOM 1053 C C . SER A 1 136 ? -46.701 31.091 42.769 1.00 38.12 136 SER A C 1
ATOM 1055 O O . SER A 1 136 ? -46.314 31.876 43.628 1.00 38.12 136 SER A O 1
ATOM 1057 N N . SER A 1 137 ? -46.127 30.992 41.565 1.00 40.06 137 SER A N 1
ATOM 1058 C CA . SER A 1 137 ? -45.198 31.944 40.933 1.00 40.06 137 SER A CA 1
ATOM 1059 C C . SER A 1 137 ? -43.785 32.101 41.516 1.00 40.06 137 SER A C 1
ATOM 1061 O O . SER A 1 137 ? -43.559 32.767 42.523 1.00 40.06 137 SER A O 1
ATOM 1063 N N . ARG A 1 138 ? -42.791 31.673 40.725 1.00 32.19 138 ARG A N 1
ATOM 1064 C CA . ARG A 1 138 ? -41.559 32.452 40.562 1.00 32.19 138 ARG A CA 1
ATOM 1065 C C . ARG A 1 138 ? -40.987 32.306 39.156 1.00 32.19 138 ARG A C 1
ATOM 1067 O O . ARG A 1 138 ? -40.572 31.226 38.752 1.00 32.19 138 ARG A O 1
ATOM 1074 N N . SER A 1 139 ? -40.950 33.415 38.429 1.00 36.56 139 SER A N 1
ATOM 1075 C CA . SER A 1 139 ? -40.267 33.522 37.142 1.00 36.56 139 SER A CA 1
ATOM 1076 C C . SER A 1 139 ? -38.760 33.344 37.324 1.00 36.56 139 SER A C 1
ATOM 1078 O O . SER A 1 139 ? -38.165 34.039 38.149 1.00 36.56 139 SER A O 1
ATOM 1080 N N . GLN A 1 140 ? -38.132 32.493 36.511 1.00 40.62 140 GLN A N 1
ATOM 1081 C CA . GLN A 1 140 ? -36.707 32.601 36.197 1.00 40.62 140 GLN A CA 1
ATOM 1082 C C . GLN A 1 140 ? -36.478 32.387 34.702 1.00 40.62 140 GLN A C 1
ATOM 1084 O O . GLN A 1 140 ? -36.634 31.300 34.157 1.00 40.62 140 GLN A O 1
ATOM 1089 N N . SER A 1 141 ? -36.110 33.481 34.051 1.00 34.44 141 SER A N 1
ATOM 1090 C CA . SER A 1 141 ? -35.462 33.513 32.749 1.00 34.44 141 SER A CA 1
ATOM 1091 C C . SER A 1 141 ? -34.001 33.044 32.831 1.00 34.44 141 SER A C 1
ATOM 1093 O O . SER A 1 141 ? -33.328 33.333 33.819 1.00 34.44 141 SER A O 1
ATOM 1095 N N . SER A 1 142 ? -33.505 32.515 31.705 1.00 32.50 142 SER A N 1
ATOM 1096 C CA . SER A 1 142 ? -32.096 32.512 31.249 1.00 32.50 142 SER A CA 1
ATOM 1097 C C . SER A 1 142 ? -31.164 31.330 31.581 1.00 32.50 142 SER A C 1
ATOM 1099 O O . SER A 1 142 ? -30.933 30.987 32.734 1.00 32.50 142 SER A O 1
ATOM 1101 N N . THR A 1 143 ? -30.456 30.888 30.521 1.00 30.12 143 THR A N 1
ATOM 1102 C CA . THR A 1 143 ? -29.254 30.005 30.480 1.00 30.12 143 THR A CA 1
ATOM 1103 C C . THR A 1 143 ? -29.503 28.530 30.867 1.00 30.12 143 THR A C 1
ATOM 1105 O O . THR A 1 143 ? -30.282 28.279 31.768 1.00 30.12 143 THR A O 1
ATOM 1108 N N . ARG A 1 144 ? -28.928 27.464 30.276 1.00 34.34 144 ARG A N 1
ATOM 1109 C CA . ARG A 1 144 ? -27.789 27.189 29.350 1.00 34.34 144 ARG A CA 1
ATOM 1110 C C . ARG A 1 144 ? -27.981 25.731 28.819 1.00 34.34 144 ARG A C 1
ATOM 1112 O O . ARG A 1 144 ? -28.570 24.945 29.549 1.00 34.34 144 ARG A O 1
ATOM 1119 N N . THR A 1 145 ? -27.530 25.241 27.653 1.00 34.16 145 THR A N 1
ATOM 1120 C CA . THR A 1 145 ? -26.893 25.833 26.450 1.00 34.16 145 THR A CA 1
ATOM 1121 C C . THR A 1 145 ? -27.025 24.870 25.247 1.00 34.16 145 THR A C 1
ATOM 1123 O O . THR A 1 145 ? -26.803 23.677 25.409 1.00 34.16 145 THR A O 1
ATOM 1126 N N . THR A 1 146 ? -27.319 25.398 24.051 1.00 42.94 146 THR A N 1
ATOM 1127 C CA . THR A 1 146 ? -26.832 24.946 22.720 1.00 42.94 146 THR A CA 1
ATOM 1128 C C . THR A 1 146 ? -26.419 23.472 22.514 1.00 42.94 146 THR A C 1
ATOM 1130 O O . THR A 1 146 ? -25.241 23.168 22.321 1.00 42.94 146 THR A O 1
ATOM 1133 N N . THR A 1 147 ? -27.385 22.564 22.366 1.00 41.50 147 THR A N 1
ATOM 1134 C CA . THR A 1 147 ? -27.202 21.416 21.462 1.00 41.50 147 THR A CA 1
ATOM 1135 C C . THR A 1 147 ? -27.321 21.923 20.023 1.00 41.50 147 THR A C 1
ATOM 1137 O O . THR A 1 147 ? -28.414 22.255 19.573 1.00 41.50 147 THR A O 1
ATOM 1140 N N . LEU A 1 148 ? -26.186 22.040 19.319 1.00 50.19 148 LEU A N 1
ATOM 1141 C CA . LEU A 1 148 ? -26.116 22.436 17.902 1.00 50.19 148 LEU A CA 1
ATOM 1142 C C . LEU A 1 148 ? -27.179 21.682 17.088 1.00 50.19 148 LEU A C 1
ATOM 1144 O O . LEU A 1 148 ? -27.155 20.450 17.049 1.00 50.19 148 LEU A O 1
ATOM 1148 N N . GLU A 1 149 ? -28.119 22.408 16.467 1.00 49.91 149 GLU A N 1
ATOM 1149 C CA . GLU A 1 149 ? -29.268 21.779 15.813 1.00 49.91 149 GLU A CA 1
ATOM 1150 C C . GLU A 1 149 ? -28.817 20.753 14.767 1.00 49.91 149 GLU A C 1
ATOM 1152 O O . GLU A 1 149 ? -28.052 21.057 13.848 1.00 49.91 149 GLU A O 1
ATOM 1157 N N . HIS A 1 150 ? -29.341 19.533 14.883 1.00 54.88 150 HIS A N 1
ATOM 1158 C CA . HIS A 1 150 ? -28.955 18.382 14.064 1.00 54.88 150 HIS A CA 1
ATOM 1159 C C . HIS A 1 150 ? -29.152 18.621 12.547 1.00 54.88 150 HIS A C 1
ATOM 1161 O O . HIS A 1 150 ? -28.399 18.109 11.712 1.00 54.88 150 HIS A O 1
ATOM 1167 N N . SER A 1 151 ? -30.132 19.462 12.198 1.00 53.12 151 SER A N 1
ATOM 1168 C CA . SER A 1 151 ? -30.424 19.980 10.853 1.00 53.12 151 SER A CA 1
ATOM 1169 C C . SER A 1 151 ? -29.252 20.767 10.243 1.00 53.12 151 SER A C 1
ATOM 1171 O O . SER A 1 151 ? -28.913 20.578 9.069 1.00 53.12 151 SER A O 1
ATOM 1173 N N . THR A 1 152 ? -28.599 21.617 11.040 1.00 58.66 152 THR A N 1
ATOM 1174 C CA . THR A 1 152 ? -27.465 22.445 10.600 1.00 58.66 152 THR A CA 1
ATOM 1175 C C . THR A 1 152 ? -26.232 21.583 10.340 1.00 58.66 152 THR A C 1
ATOM 1177 O O . THR A 1 152 ? -25.630 21.681 9.271 1.00 58.66 152 THR A O 1
ATOM 1180 N N . LEU A 1 153 ? -25.924 20.648 11.246 1.00 59.53 153 LEU A N 1
ATOM 1181 C CA . LEU A 1 153 ? -24.782 19.737 11.119 1.00 59.53 153 LEU A CA 1
ATOM 1182 C C . LEU A 1 153 ? -24.886 18.839 9.877 1.00 59.53 153 LEU A C 1
ATOM 1184 O O . LEU A 1 153 ? -23.901 18.687 9.160 1.00 59.53 153 LEU A O 1
ATOM 1188 N N . THR A 1 154 ? -26.077 18.313 9.573 1.00 62.81 154 THR A N 1
ATOM 1189 C CA . THR A 1 154 ? -26.302 17.474 8.377 1.00 62.81 154 THR A CA 1
ATOM 1190 C C . THR A 1 154 ? -26.109 18.261 7.073 1.00 62.81 154 THR A C 1
ATOM 1192 O O . THR A 1 154 ? -25.630 17.719 6.075 1.00 62.81 154 THR A O 1
ATOM 1195 N N . SER A 1 155 ? -26.461 19.550 7.074 1.00 60.91 155 SER A N 1
ATOM 1196 C CA . SER A 1 155 ? -26.276 20.433 5.915 1.00 60.91 155 SER A CA 1
ATOM 1197 C C . SER A 1 155 ? -24.789 20.722 5.677 1.00 60.91 155 SER A C 1
ATOM 1199 O O . SER A 1 155 ? -24.304 20.556 4.558 1.00 60.91 155 SER A O 1
ATOM 1201 N N . VAL A 1 156 ? -24.047 21.033 6.746 1.00 62.03 156 VAL A N 1
ATOM 1202 C CA . VAL A 1 156 ? -22.588 21.248 6.717 1.00 62.03 156 VAL A CA 1
ATOM 1203 C C . VAL A 1 156 ? -21.827 19.969 6.337 1.00 62.03 156 VAL A C 1
ATOM 1205 O O . VAL A 1 156 ? -20.885 20.024 5.549 1.00 62.03 156 VAL A O 1
ATOM 1208 N N . GLU A 1 157 ? -22.252 18.800 6.829 1.00 62.41 157 GLU A N 1
ATOM 1209 C CA . GLU A 1 157 ? -21.676 17.499 6.458 1.00 62.41 157 GLU A CA 1
ATOM 1210 C C . GLU A 1 157 ? -21.838 17.208 4.960 1.00 62.41 157 GLU A C 1
ATOM 1212 O O . GLU A 1 157 ? -20.878 16.793 4.308 1.00 62.41 157 GLU A O 1
ATOM 1217 N N . ARG A 1 158 ? -23.021 17.481 4.390 1.00 61.75 158 ARG A N 1
ATOM 1218 C CA . ARG A 1 158 ? -23.288 17.300 2.954 1.00 61.75 158 ARG A CA 1
ATOM 1219 C C . ARG A 1 158 ? -22.483 18.270 2.082 1.00 61.75 158 ARG A C 1
ATOM 1221 O O . ARG A 1 158 ? -22.067 17.883 0.991 1.00 61.75 158 ARG A O 1
ATOM 1228 N N . GLU A 1 159 ? -22.231 19.489 2.557 1.00 59.62 159 GLU A N 1
ATOM 1229 C CA . GLU A 1 159 ? -21.427 20.485 1.838 1.00 59.62 159 GLU A CA 1
ATOM 1230 C C . GLU A 1 159 ? -19.923 20.143 1.877 1.00 59.62 159 GLU A C 1
ATOM 1232 O O . GLU A 1 159 ? -19.299 20.054 0.814 1.00 59.62 159 GLU A O 1
ATOM 1237 N N . LEU A 1 160 ? -19.354 19.805 3.049 1.00 57.12 160 LEU A N 1
ATOM 1238 C CA . LEU A 1 160 ? -17.963 19.319 3.142 1.00 57.12 160 LEU A CA 1
ATOM 1239 C C . LEU A 1 160 ? -17.744 18.014 2.358 1.00 57.12 160 LEU A C 1
ATOM 1241 O O . LEU A 1 160 ? -16.656 17.806 1.817 1.00 57.12 160 LEU A O 1
ATOM 1245 N N . ALA A 1 161 ? -18.747 17.132 2.277 1.00 60.69 161 ALA A N 1
ATOM 1246 C CA . ALA A 1 161 ? -18.632 15.873 1.541 1.00 60.69 161 ALA A CA 1
ATOM 1247 C C . ALA A 1 161 ? -18.390 16.073 0.035 1.00 60.69 161 ALA A C 1
ATOM 1249 O O . ALA A 1 161 ? -17.786 15.203 -0.592 1.00 60.69 161 ALA A O 1
ATOM 1250 N N . SER A 1 162 ? -18.794 17.213 -0.541 1.00 57.91 162 SER A N 1
ATOM 1251 C CA . SER A 1 162 ? -18.510 17.530 -1.949 1.00 57.91 162 SER A CA 1
ATOM 1252 C C . SER A 1 162 ? -17.060 17.965 -2.204 1.00 57.91 162 SER A C 1
ATOM 1254 O O . SER A 1 162 ? -16.573 17.810 -3.320 1.00 57.91 162 SER A O 1
ATOM 1256 N N . VAL A 1 163 ? -16.359 18.452 -1.172 1.00 50.38 163 VAL A N 1
ATOM 1257 C CA . VAL A 1 163 ? -14.983 18.978 -1.267 1.00 50.38 163 VAL A CA 1
ATOM 1258 C C . VAL A 1 163 ? -13.941 17.968 -0.766 1.00 50.38 163 VAL A C 1
ATOM 1260 O O . VAL A 1 163 ? -12.861 17.859 -1.337 1.00 50.38 163 VAL A O 1
ATOM 1263 N N . ILE A 1 164 ? -14.253 17.207 0.292 1.00 50.72 164 ILE A N 1
ATOM 1264 C CA . ILE A 1 164 ? -13.298 16.315 0.992 1.00 50.72 164 ILE A CA 1
ATOM 1265 C C . ILE A 1 164 ? -13.763 14.841 1.004 1.00 50.72 164 ILE A C 1
ATOM 1267 O O . ILE A 1 164 ? -13.140 13.972 1.622 1.00 50.72 164 ILE A O 1
ATOM 1271 N N . GLY A 1 165 ? -14.876 14.528 0.336 1.00 57.78 165 GLY A N 1
ATOM 1272 C CA . GLY A 1 165 ? -15.418 13.172 0.269 1.00 57.78 165 GLY A CA 1
ATOM 1273 C C . GLY A 1 165 ? -15.826 12.610 1.645 1.00 57.78 165 GLY A C 1
ATOM 1274 O O . GLY A 1 165 ? -16.193 13.363 2.551 1.00 57.78 165 GLY A O 1
ATOM 1275 N N . PRO A 1 166 ? -15.768 11.278 1.853 1.00 51.44 166 PRO A N 1
ATOM 1276 C CA . PRO A 1 166 ? -16.350 10.627 3.034 1.00 51.44 166 PRO A CA 1
ATOM 1277 C C . PRO A 1 166 ? -15.691 11.010 4.372 1.00 51.44 166 PRO A C 1
ATOM 1279 O O . PRO A 1 166 ? -16.287 10.794 5.430 1.00 51.44 166 PRO A O 1
ATOM 1282 N N . VAL A 1 167 ? -14.494 11.609 4.348 1.00 47.81 167 VAL A N 1
ATOM 1283 C CA . VAL A 1 167 ? -13.771 12.081 5.544 1.00 47.81 167 VAL A CA 1
ATOM 1284 C C . VAL A 1 167 ? -14.493 13.261 6.217 1.00 47.81 167 VAL A C 1
ATOM 1286 O O . VAL A 1 167 ? -14.385 13.428 7.434 1.00 47.81 167 VAL A O 1
ATOM 1289 N N . ALA A 1 168 ? -15.303 14.017 5.461 1.00 58.28 168 ALA A N 1
ATOM 1290 C CA . ALA A 1 168 ? -16.147 15.106 5.957 1.00 58.28 168 ALA A CA 1
ATOM 1291 C C . ALA A 1 168 ? -16.976 14.709 7.190 1.00 58.28 168 ALA A C 1
ATOM 1293 O O . ALA A 1 168 ? -16.951 15.406 8.203 1.00 58.28 168 ALA A O 1
ATOM 1294 N N . SER A 1 169 ? -17.629 13.543 7.137 1.00 60.22 169 SER A N 1
ATOM 1295 C CA . SER A 1 169 ? -18.469 13.006 8.218 1.00 60.22 169 SER A CA 1
ATOM 1296 C C . SER A 1 169 ? -17.734 12.880 9.559 1.00 60.22 169 SER A C 1
ATOM 1298 O O . SER A 1 169 ? -18.266 13.211 10.620 1.00 60.22 169 SER A O 1
ATOM 1300 N N . VAL A 1 170 ? -16.475 12.436 9.519 1.00 57.41 170 VAL A N 1
ATOM 1301 C CA . VAL A 1 170 ? -15.640 12.203 10.705 1.00 57.41 170 VAL A CA 1
ATOM 1302 C C . VAL A 1 170 ? -15.059 13.515 11.231 1.00 57.41 170 VAL A C 1
ATOM 1304 O O . VAL A 1 170 ? -14.942 13.686 12.446 1.00 57.41 170 VAL A O 1
ATOM 1307 N N . LEU A 1 171 ? -14.726 14.454 10.339 1.00 61.25 171 LEU A N 1
ATOM 1308 C CA . LEU A 1 171 ? -14.248 15.787 10.710 1.00 61.25 171 LEU A CA 1
ATOM 1309 C C . LEU A 1 171 ? -15.358 16.619 11.362 1.00 61.25 171 LEU A C 1
ATOM 1311 O O . LEU A 1 171 ? -15.138 17.156 12.446 1.00 61.25 171 LEU A O 1
ATOM 1315 N N . VAL A 1 172 ? -16.560 16.654 10.773 1.00 65.62 172 VAL A N 1
ATOM 1316 C CA . VAL A 1 172 ? -17.720 17.362 11.344 1.00 65.62 172 VAL A CA 1
ATOM 1317 C C . VAL A 1 172 ? -18.095 16.775 12.704 1.00 65.62 172 VAL A C 1
ATOM 1319 O O . VAL A 1 172 ? -18.223 17.533 13.661 1.00 65.62 172 VAL A O 1
ATOM 1322 N N . LYS A 1 173 ? -18.168 15.444 12.853 1.00 62.97 173 LYS A N 1
ATOM 1323 C CA . LYS A 1 173 ? -18.481 14.811 14.151 1.00 62.97 173 LYS A CA 1
ATOM 1324 C C . LYS A 1 173 ? -17.422 15.090 15.226 1.00 62.97 173 LYS A C 1
ATOM 1326 O O . LYS A 1 173 ? -17.786 15.400 16.356 1.00 62.97 173 LYS A O 1
ATOM 1331 N N . ARG A 1 174 ? -16.123 15.049 14.889 1.00 60.34 174 ARG A N 1
ATOM 1332 C CA . ARG A 1 174 ? -15.028 15.365 15.836 1.00 60.34 174 ARG A CA 1
ATOM 1333 C C . ARG A 1 174 ? -14.903 16.850 16.178 1.00 60.34 174 ARG A C 1
ATOM 1335 O O . ARG A 1 174 ? -14.395 17.176 17.250 1.00 60.34 174 ARG A O 1
ATOM 1342 N N . ALA A 1 175 ? -15.308 17.741 15.278 1.00 59.66 175 ALA A N 1
ATOM 1343 C CA . ALA A 1 175 ? -15.311 19.174 15.537 1.00 59.66 175 ALA A CA 1
ATOM 1344 C C . ALA A 1 175 ? -16.572 19.586 16.323 1.00 59.66 175 ALA A C 1
ATOM 1346 O O . ALA A 1 175 ? -16.461 20.336 17.289 1.00 59.66 175 ALA A O 1
ATOM 1347 N N . ALA A 1 176 ? -17.740 19.007 16.022 1.00 59.94 176 ALA A N 1
ATOM 1348 C CA . ALA A 1 176 ? -18.986 19.223 16.767 1.00 59.94 176 ALA A CA 1
ATOM 1349 C C . ALA A 1 176 ? -18.940 18.665 18.201 1.00 59.94 176 ALA A C 1
ATOM 1351 O O . ALA A 1 176 ? -19.612 19.191 19.078 1.00 59.94 176 ALA A O 1
ATOM 1352 N N . SER A 1 177 ? -18.104 17.658 18.479 1.00 59.38 177 SER A N 1
ATOM 1353 C CA . SER A 1 177 ? -17.840 17.197 19.852 1.00 59.38 177 SER A CA 1
ATOM 1354 C C . SER A 1 177 ? -16.909 18.117 20.661 1.00 59.38 177 SER A C 1
ATOM 1356 O O . SER A 1 177 ? -16.574 17.782 21.794 1.00 59.38 177 SER A O 1
ATOM 1358 N N . LYS A 1 178 ? -16.411 19.218 20.077 1.00 57.28 178 LYS A N 1
ATOM 1359 C CA . LYS A 1 178 ? -15.470 20.158 20.721 1.00 57.28 178 LYS A CA 1
ATOM 1360 C C . LYS A 1 178 ? -15.902 21.621 20.640 1.00 57.28 178 LYS A C 1
ATOM 1362 O O . LYS A 1 178 ? -15.556 22.386 21.531 1.00 57.28 178 LYS A O 1
ATOM 1367 N N . ALA A 1 179 ? -16.624 22.003 19.592 1.00 55.62 179 ALA A N 1
ATOM 1368 C CA . ALA A 1 179 ? -17.165 23.341 19.415 1.00 55.62 179 ALA A CA 1
ATOM 1369 C C . ALA A 1 179 ? -18.547 23.458 20.067 1.00 55.62 179 ALA A C 1
ATOM 1371 O O . ALA A 1 179 ? -19.439 22.654 19.798 1.00 55.62 179 ALA A O 1
ATOM 1372 N N . THR A 1 180 ? -18.743 24.497 20.875 1.00 57.31 180 THR A N 1
ATOM 1373 C CA . THR A 1 180 ? -20.043 24.816 21.493 1.00 57.31 180 THR A CA 1
ATOM 1374 C C . THR A 1 180 ? -20.862 25.763 20.604 1.00 57.31 180 THR A C 1
ATOM 1376 O O . THR A 1 180 ? -22.079 25.869 20.749 1.00 57.31 180 THR A O 1
ATOM 1379 N N . THR A 1 181 ? -20.204 26.441 19.654 1.00 61.75 181 THR A N 1
ATOM 1380 C CA . THR A 1 181 ? -20.811 27.446 18.763 1.00 61.75 181 THR A CA 1
ATOM 1381 C C . THR A 1 181 ? -20.546 27.129 17.289 1.00 61.75 181 THR A C 1
ATOM 1383 O O . THR A 1 181 ? -19.474 26.650 16.931 1.00 61.75 181 THR A O 1
ATOM 1386 N N . LEU A 1 182 ? -21.484 27.471 16.396 1.00 57.25 182 LEU A N 1
ATOM 1387 C CA . LEU A 1 182 ? -21.346 27.234 14.952 1.00 57.25 182 LEU A CA 1
ATOM 1388 C C . LEU A 1 182 ? -20.086 27.895 14.350 1.00 57.25 182 LEU A C 1
ATOM 1390 O O . LEU A 1 182 ? -19.379 27.265 13.575 1.00 57.25 182 LEU A O 1
ATOM 1394 N N . ASN A 1 183 ? -19.747 29.128 14.746 1.00 56.09 183 ASN A N 1
ATOM 1395 C CA . ASN A 1 183 ? -18.509 29.792 14.302 1.00 56.09 183 ASN A CA 1
ATOM 1396 C C . ASN A 1 183 ? -17.241 29.023 14.719 1.00 56.09 183 ASN A C 1
ATOM 1398 O O . ASN A 1 183 ? -16.340 28.836 13.909 1.00 56.09 183 ASN A O 1
ATOM 1402 N N . GLU A 1 184 ? -17.205 28.528 15.956 1.00 63.56 184 GLU A N 1
ATOM 1403 C CA . GLU A 1 184 ? -16.092 27.746 16.507 1.00 63.56 184 GLU A CA 1
ATOM 1404 C C . GLU A 1 184 ? -15.930 26.399 15.777 1.00 63.56 184 GLU A C 1
ATOM 1406 O O . GLU A 1 184 ? -14.809 25.949 15.547 1.00 63.56 184 GLU A O 1
ATOM 1411 N N . LEU A 1 185 ? -17.039 25.800 15.322 1.00 62.81 185 LEU A N 1
ATOM 1412 C CA . LEU A 1 185 ? -17.040 24.612 14.465 1.00 62.81 185 LEU A CA 1
ATOM 1413 C C . LEU A 1 185 ? -16.373 24.892 13.107 1.00 62.81 185 LEU A C 1
ATOM 1415 O O . LEU A 1 185 ? -15.507 24.125 12.683 1.00 62.81 185 LEU A O 1
ATOM 1419 N N . TYR A 1 186 ? -16.740 25.992 12.441 1.00 62.50 186 TYR A N 1
ATOM 1420 C CA . TYR A 1 186 ? -16.141 26.390 11.161 1.00 62.50 186 TYR A CA 1
ATOM 1421 C C . TYR A 1 186 ? -14.652 26.735 11.295 1.00 62.50 186 TYR A C 1
ATOM 1423 O O . TYR A 1 186 ? -13.846 26.269 10.486 1.00 62.50 186 TYR A O 1
ATOM 1431 N N . ASP A 1 187 ? -14.265 27.489 12.327 1.00 64.06 187 ASP A N 1
ATOM 1432 C CA . ASP A 1 187 ? -12.868 27.877 12.542 1.00 64.06 187 ASP A CA 1
ATOM 1433 C C . ASP A 1 187 ? -11.999 26.649 12.928 1.00 64.06 187 ASP A C 1
ATOM 1435 O O . ASP A 1 187 ? -10.870 26.512 12.445 1.00 64.06 187 ASP A O 1
ATOM 1439 N N . ALA A 1 188 ? -12.535 25.683 13.691 1.00 64.31 188 ALA A N 1
ATOM 1440 C CA . ALA A 1 188 ? -11.863 24.411 13.993 1.00 64.31 188 ALA A CA 1
ATOM 1441 C C . ALA A 1 188 ? -11.712 23.488 12.766 1.00 64.31 188 ALA A C 1
ATOM 1443 O O . ALA A 1 188 ? -10.691 22.806 12.630 1.00 64.31 188 ALA A O 1
ATOM 1444 N N . LEU A 1 189 ? -12.694 23.474 11.855 1.00 62.84 189 LEU A N 1
ATOM 1445 C CA . LEU A 1 189 ? -12.601 22.756 10.579 1.00 62.84 189 LEU A CA 1
ATOM 1446 C C . LEU A 1 189 ? -11.561 23.411 9.653 1.00 62.84 189 LEU A C 1
ATOM 1448 O O . LEU A 1 189 ? -10.702 22.714 9.111 1.00 62.84 189 LEU A O 1
ATOM 1452 N N . ALA A 1 190 ? -11.556 24.743 9.541 1.00 61.88 190 ALA A N 1
ATOM 1453 C CA . ALA A 1 190 ? -10.613 25.491 8.703 1.00 61.88 190 ALA A CA 1
ATOM 1454 C C . ALA A 1 190 ? -9.135 25.310 9.115 1.00 61.88 190 ALA A C 1
ATOM 1456 O O . ALA A 1 190 ? -8.245 25.390 8.267 1.00 61.88 190 ALA A O 1
ATOM 1457 N N . GLN A 1 191 ? -8.854 25.014 10.390 1.00 62.34 191 GLN A N 1
ATOM 1458 C CA . GLN A 1 191 ? -7.508 24.662 10.874 1.00 62.34 191 GLN A CA 1
ATOM 1459 C C . GLN A 1 191 ? -7.037 23.250 10.473 1.00 62.34 191 GLN A C 1
ATOM 1461 O O . GLN A 1 191 ? -5.870 22.916 10.695 1.00 62.34 191 GLN A O 1
ATOM 1466 N N . LYS A 1 192 ? -7.918 22.398 9.931 1.00 58.59 192 LYS A N 1
ATOM 1467 C CA . LYS A 1 192 ? -7.611 21.005 9.553 1.00 58.59 192 LYS A CA 1
ATOM 1468 C C . LYS A 1 192 ? -7.683 20.728 8.049 1.00 58.59 192 LYS A C 1
ATOM 1470 O O . LYS A 1 192 ? -7.351 19.616 7.646 1.00 58.59 192 LYS A O 1
ATOM 1475 N N . LEU A 1 193 ? -8.042 21.716 7.228 1.00 58.41 193 LEU A N 1
ATOM 1476 C CA . LEU A 1 193 ? -7.888 21.638 5.773 1.00 58.41 193 LEU A CA 1
ATOM 1477 C C . LEU A 1 193 ? -6.466 22.070 5.352 1.00 58.41 193 LEU A C 1
ATOM 1479 O O . LEU A 1 193 ? -5.964 23.073 5.871 1.00 58.41 193 LEU A O 1
ATOM 1483 N N . PRO A 1 194 ? -5.818 21.366 4.401 1.00 50.28 194 PRO A N 1
ATOM 1484 C CA . PRO A 1 194 ? -4.589 21.847 3.772 1.00 50.28 194 PRO A CA 1
ATOM 1485 C C . PRO A 1 194 ? -4.848 23.157 3.007 1.00 50.28 194 PRO A C 1
ATOM 1487 O O . PRO A 1 194 ? -5.944 23.396 2.504 1.00 50.28 194 PRO A O 1
ATOM 1490 N N . VAL A 1 195 ? -3.843 24.033 2.961 1.00 45.69 195 VAL A N 1
ATOM 1491 C CA . VAL A 1 195 ? -3.993 25.412 2.467 1.00 45.69 195 VAL A CA 1
ATOM 1492 C C . VAL A 1 195 ? -4.067 25.444 0.936 1.00 45.69 195 VAL A C 1
ATOM 1494 O O . VAL A 1 195 ? -3.176 24.929 0.264 1.00 45.69 195 VAL A O 1
ATOM 1497 N N . GLY A 1 196 ? -5.109 26.077 0.393 1.00 57.19 196 GLY A N 1
ATOM 1498 C CA . GLY A 1 196 ? -5.365 26.219 -1.043 1.00 57.19 196 GLY A CA 1
ATOM 1499 C C . GLY A 1 196 ? -6.636 27.043 -1.316 1.00 57.19 196 GLY A C 1
ATOM 1500 O O . GLY A 1 196 ? -7.344 27.373 -0.361 1.00 57.19 196 GLY A O 1
ATOM 1501 N N . PRO A 1 197 ? -6.952 27.362 -2.587 1.00 52.62 197 PRO A N 1
ATOM 1502 C CA . PRO A 1 197 ? -8.071 28.244 -2.963 1.00 52.62 197 PRO A CA 1
ATOM 1503 C C . PRO A 1 197 ? -9.448 27.742 -2.493 1.00 52.62 197 PRO A C 1
ATOM 1505 O O . PRO A 1 197 ? -10.360 28.536 -2.262 1.00 52.62 197 PRO A O 1
ATOM 1508 N N . ASP A 1 198 ? -9.586 26.434 -2.269 1.00 52.19 198 ASP A N 1
ATOM 1509 C CA . ASP A 1 198 ? -10.809 25.808 -1.756 1.00 52.19 198 ASP A CA 1
ATOM 1510 C C . ASP A 1 198 ? -11.159 26.278 -0.330 1.00 52.19 198 ASP A C 1
ATOM 1512 O O . ASP A 1 198 ? -12.334 26.341 0.043 1.00 52.19 198 ASP A O 1
ATOM 1516 N N . ARG A 1 199 ? -10.153 26.676 0.466 1.00 53.06 199 ARG A N 1
ATOM 1517 C CA . ARG A 1 199 ? -10.342 27.231 1.816 1.00 53.06 199 ARG A CA 1
ATOM 1518 C C . ARG A 1 199 ? -11.033 28.594 1.771 1.00 53.06 199 ARG A C 1
ATOM 1520 O O . ARG A 1 199 ? -11.929 28.843 2.577 1.00 53.06 199 ARG A O 1
ATOM 1527 N N . ASP A 1 200 ? -10.663 29.447 0.822 1.00 52.19 200 ASP A N 1
ATOM 1528 C CA . ASP A 1 200 ? -11.243 30.786 0.691 1.00 52.19 200 ASP A CA 1
ATOM 1529 C C . ASP A 1 200 ? -12.641 30.728 0.063 1.00 52.19 200 ASP A C 1
ATOM 1531 O O . ASP A 1 200 ? -13.543 31.454 0.488 1.00 52.19 200 ASP A O 1
ATOM 1535 N N . ALA A 1 201 ? -12.869 29.794 -0.868 1.00 57.78 201 ALA A N 1
ATOM 1536 C CA . ALA A 1 201 ? -14.196 29.506 -1.416 1.00 57.78 201 ALA A CA 1
ATOM 1537 C C . ALA A 1 201 ? -15.188 29.017 -0.338 1.00 57.78 201 ALA A C 1
ATOM 1539 O O . ALA A 1 201 ? -16.364 29.390 -0.366 1.00 57.78 201 ALA A O 1
ATOM 1540 N N . PHE A 1 202 ? -14.709 28.225 0.628 1.00 56.69 202 PHE A N 1
ATOM 1541 C CA . PHE A 1 202 ? -15.486 27.760 1.780 1.00 56.69 202 PHE A CA 1
ATOM 1542 C C . PHE A 1 202 ? -15.757 28.888 2.794 1.00 56.69 202 PHE A C 1
ATOM 1544 O O . PHE A 1 202 ? -16.894 29.074 3.225 1.00 56.69 202 PHE A O 1
ATOM 1551 N N . LEU A 1 203 ? -14.747 29.703 3.126 1.00 55.09 203 LEU A N 1
ATOM 1552 C CA . LEU A 1 203 ? -14.897 30.828 4.062 1.00 55.09 203 LEU A CA 1
ATOM 1553 C C . LEU A 1 203 ? -15.751 31.982 3.502 1.00 55.09 203 LEU A C 1
ATOM 1555 O O . LEU A 1 203 ? -16.446 32.652 4.265 1.00 55.09 203 LEU A O 1
ATOM 1559 N N . SER A 1 204 ? -15.768 32.187 2.182 1.00 54.62 204 SER A N 1
ATOM 1560 C CA . SER A 1 204 ? -16.548 33.256 1.531 1.00 54.62 204 SER A CA 1
ATOM 1561 C C . SER A 1 204 ? -18.068 33.063 1.617 1.00 54.62 204 SER A C 1
ATOM 1563 O O . SER A 1 204 ? -18.821 34.017 1.434 1.00 54.62 204 SER A O 1
ATOM 1565 N N . ARG A 1 205 ? -18.548 31.847 1.917 1.00 57.88 205 ARG A N 1
ATOM 1566 C CA . ARG A 1 205 ? -19.986 31.524 2.032 1.00 57.88 205 ARG A CA 1
ATOM 1567 C C . ARG A 1 205 ? -20.551 31.723 3.451 1.00 57.88 205 ARG A C 1
ATOM 1569 O O . ARG A 1 205 ? -21.710 31.410 3.697 1.00 57.88 205 ARG A O 1
ATOM 1576 N N . ARG A 1 206 ? -19.756 32.284 4.376 1.00 49.28 206 ARG A N 1
ATOM 1577 C CA . ARG A 1 206 ? -20.057 32.447 5.817 1.00 49.28 206 ARG A CA 1
ATOM 1578 C C . ARG A 1 206 ? -21.183 33.446 6.159 1.00 49.28 206 ARG A C 1
ATOM 1580 O O . ARG A 1 206 ? -21.614 33.467 7.308 1.00 49.28 206 ARG A O 1
ATOM 1587 N N . SER A 1 207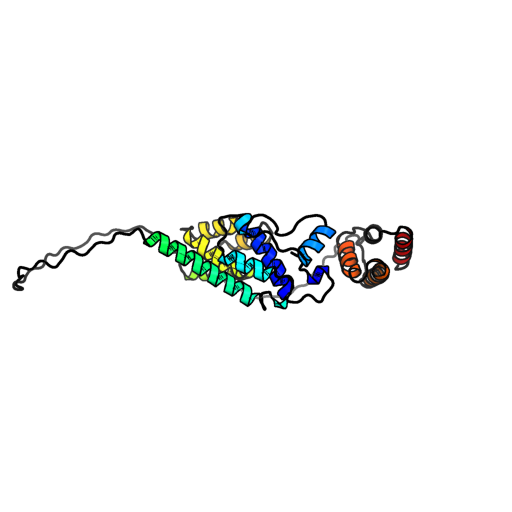 ? -21.665 34.267 5.222 1.00 38.84 207 SER A N 1
ATOM 1588 C CA . SER A 1 207 ? -22.630 35.344 5.519 1.00 38.84 207 SER A CA 1
ATOM 1589 C C . SER A 1 207 ? -24.098 34.947 5.285 1.00 38.84 207 SER A C 1
ATOM 1591 O O . SER A 1 207 ? -24.519 34.852 4.129 1.00 38.84 207 SER A O 1
ATOM 1593 N N . PRO A 1 208 ? -24.926 34.798 6.338 1.00 47.34 208 PRO A N 1
ATOM 1594 C CA . PRO A 1 208 ? -26.377 34.772 6.192 1.00 47.34 208 PRO A CA 1
ATOM 1595 C C . PRO A 1 208 ? -26.931 36.189 5.956 1.00 47.34 208 PRO A C 1
ATOM 1597 O O . PRO A 1 208 ? -26.339 37.180 6.371 1.00 47.34 208 PRO A O 1
ATOM 1600 N N . ALA A 1 209 ? -28.119 36.261 5.346 1.00 34.62 209 ALA A N 1
ATOM 1601 C CA . ALA A 1 209 ? -28.913 37.475 5.125 1.00 34.62 209 ALA A CA 1
ATOM 1602 C C . ALA A 1 209 ? -28.287 38.568 4.224 1.00 34.62 209 ALA A C 1
ATOM 1604 O O . ALA A 1 209 ? -27.859 39.620 4.688 1.00 34.62 209 ALA A O 1
ATOM 1605 N N . SER A 1 210 ? -28.395 38.400 2.900 1.00 32.34 210 SER A N 1
ATOM 1606 C CA . SER A 1 210 ? -29.309 39.233 2.081 1.00 32.34 210 SER A CA 1
ATOM 1607 C C . SER A 1 210 ? -29.109 39.045 0.568 1.00 32.34 210 SER A C 1
ATOM 1609 O O . SER A 1 210 ? -28.138 39.524 -0.007 1.00 32.34 210 SER A O 1
ATOM 1611 N N . ARG A 1 211 ? -30.102 38.451 -0.109 1.00 31.27 211 ARG A N 1
ATOM 1612 C CA . ARG A 1 211 ? -30.837 39.130 -1.195 1.00 31.27 211 ARG A CA 1
ATOM 1613 C C . ARG A 1 211 ? -32.021 38.306 -1.693 1.00 31.27 211 ARG A C 1
ATOM 1615 O O . ARG A 1 211 ? -31.925 37.113 -1.953 1.00 31.27 211 ARG A O 1
ATOM 1622 N N . SER A 1 212 ? -33.149 38.996 -1.773 1.00 30.55 212 SER A N 1
ATOM 1623 C CA . SER A 1 212 ? -34.440 38.528 -2.254 1.00 30.55 212 SER A CA 1
ATOM 1624 C C . SER A 1 212 ? -34.499 38.408 -3.778 1.00 30.55 212 SER A C 1
ATOM 1626 O O . SER A 1 212 ? -33.734 39.038 -4.501 1.00 30.55 212 SER A O 1
ATOM 1628 N N . VAL A 1 213 ? -35.499 37.649 -4.224 1.00 36.56 213 VAL A N 1
ATOM 1629 C CA . VAL A 1 213 ? -36.072 37.596 -5.577 1.00 36.56 213 VAL A CA 1
ATOM 1630 C C . VAL A 1 213 ? -36.107 38.953 -6.302 1.00 36.56 213 VAL A C 1
ATOM 1632 O O . VAL A 1 213 ? -36.715 39.883 -5.781 1.00 36.56 213 VAL A O 1
ATOM 1635 N N . THR A 1 214 ? -35.575 38.991 -7.531 1.00 29.19 214 THR A N 1
ATOM 1636 C CA . THR A 1 214 ? -36.094 39.669 -8.751 1.00 29.19 214 THR A CA 1
ATOM 1637 C C . THR A 1 214 ? -35.185 39.252 -9.928 1.00 29.19 214 THR A C 1
ATOM 1639 O O . THR A 1 214 ? -33.969 39.298 -9.813 1.00 29.19 214 THR A O 1
ATOM 1642 N N . ALA A 1 215 ? -35.680 38.556 -10.955 1.00 29.50 215 ALA A N 1
ATOM 1643 C CA . ALA A 1 215 ? -36.438 39.036 -12.121 1.00 29.50 215 ALA A CA 1
ATOM 1644 C C . ALA A 1 215 ? -35.551 39.424 -13.332 1.00 29.50 215 ALA A C 1
ATOM 1646 O O .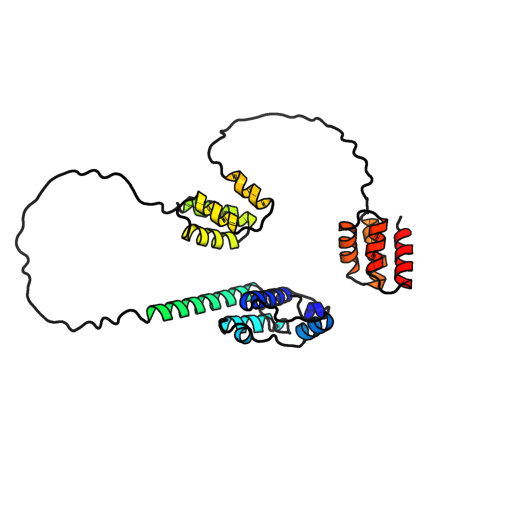 ALA A 1 215 ? -34.816 40.397 -13.284 1.00 29.50 215 ALA A O 1
ATOM 1647 N N . THR A 1 216 ? -35.731 38.664 -14.422 1.00 29.08 216 THR A N 1
ATOM 1648 C CA . THR A 1 216 ? -35.822 39.118 -15.828 1.00 29.08 216 THR A CA 1
ATOM 1649 C C . THR A 1 216 ? -34.690 39.942 -16.469 1.00 29.08 216 THR A C 1
ATOM 1651 O O . THR A 1 216 ? -34.493 41.101 -16.134 1.00 29.08 216 THR A O 1
ATOM 1654 N N . GLY A 1 217 ? -34.164 39.439 -17.598 1.00 27.55 217 GLY A N 1
ATOM 1655 C CA . GLY A 1 217 ? -33.971 40.294 -18.785 1.00 27.55 217 GLY A CA 1
ATOM 1656 C C . GLY A 1 217 ? -32.616 40.257 -19.506 1.00 27.55 217 GLY A C 1
ATOM 1657 O O . GLY A 1 217 ? -31.616 40.710 -18.977 1.00 27.55 217 GLY A O 1
ATOM 1658 N N . SER A 1 218 ? -32.678 39.837 -20.774 1.00 30.02 218 SER A N 1
ATOM 1659 C CA . SER A 1 218 ? -31.954 40.379 -21.942 1.00 30.02 218 SER A CA 1
ATOM 1660 C C . SER A 1 218 ? -30.415 40.392 -22.032 1.00 30.02 218 SER A C 1
ATOM 1662 O O . SER A 1 218 ? -29.708 41.062 -21.295 1.00 30.02 218 SER A O 1
ATOM 1664 N N . GLN A 1 219 ? -29.947 39.728 -23.099 1.00 31.86 219 GLN A N 1
ATOM 1665 C CA . GLN A 1 219 ? -28.964 40.191 -24.098 1.00 31.86 219 GLN A CA 1
ATOM 1666 C C . GLN A 1 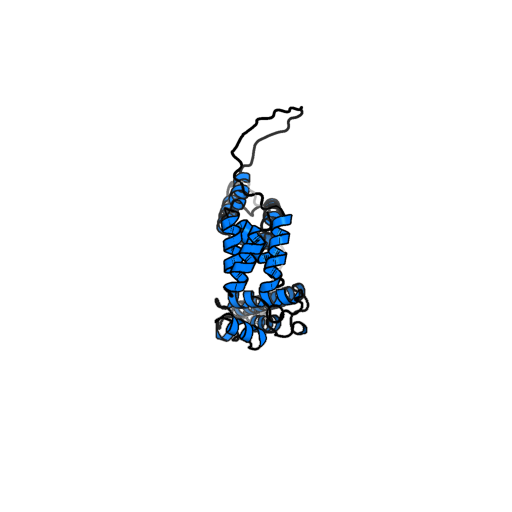219 ? -28.098 41.428 -23.761 1.00 31.86 219 GLN A C 1
ATOM 1668 O O . GLN A 1 219 ? -28.629 42.527 -23.642 1.00 31.86 219 GLN A O 1
ATOM 1673 N N . ALA A 1 220 ? -26.772 41.309 -23.897 1.00 28.77 220 ALA A N 1
ATOM 1674 C CA . ALA A 1 220 ? -26.096 41.712 -25.140 1.00 28.77 220 ALA A CA 1
ATOM 1675 C C . ALA A 1 220 ? -24.575 41.461 -25.114 1.00 28.77 220 ALA A C 1
ATOM 1677 O O . ALA A 1 220 ? -23.870 41.746 -24.154 1.00 28.77 220 ALA A O 1
ATOM 1678 N N . VAL A 1 221 ? -24.118 40.937 -26.249 1.00 33.31 221 VAL A N 1
ATOM 1679 C CA . VAL A 1 221 ? -22.859 41.199 -26.960 1.00 33.31 221 VAL A CA 1
ATOM 1680 C C . VAL A 1 221 ? -22.115 42.477 -26.534 1.00 33.31 221 VAL A C 1
ATOM 1682 O O . VAL A 1 221 ? -22.698 43.554 -26.573 1.00 33.31 221 VAL A O 1
ATOM 1685 N N . LEU A 1 222 ? -20.801 42.369 -26.307 1.00 31.11 222 LEU A N 1
ATOM 1686 C CA . LEU A 1 222 ? -19.780 43.222 -26.938 1.00 31.11 222 LEU A CA 1
ATOM 1687 C C . LEU A 1 222 ? -18.399 42.569 -26.778 1.00 31.11 222 LEU A C 1
ATOM 1689 O O . LEU A 1 222 ? -18.098 41.965 -25.752 1.00 31.11 222 LEU A O 1
ATOM 1693 N N . ALA A 1 223 ? -17.594 42.634 -27.836 1.00 35.66 223 ALA A N 1
ATOM 1694 C CA . ALA A 1 223 ? -16.223 42.141 -27.837 1.00 35.66 223 ALA A CA 1
ATOM 1695 C C . ALA A 1 223 ? -15.277 43.236 -27.342 1.00 35.66 223 ALA A C 1
ATOM 1697 O O . ALA A 1 223 ? -15.491 44.403 -27.663 1.00 35.66 223 ALA A O 1
ATOM 1698 N N . GLU A 1 224 ? -14.183 42.857 -26.683 1.00 30.41 224 GLU A N 1
ATOM 1699 C CA . GLU A 1 224 ? -13.010 43.725 -26.631 1.00 30.41 224 GLU A CA 1
ATOM 1700 C C . GLU A 1 224 ? -11.726 42.920 -26.839 1.00 30.41 224 GLU A C 1
ATOM 1702 O O . GLU A 1 224 ? -11.423 41.951 -26.141 1.00 30.41 224 GLU A O 1
ATOM 1707 N N . THR A 1 225 ? -11.014 43.305 -27.892 1.00 37.50 225 THR A N 1
ATOM 1708 C CA . THR A 1 225 ? -9.791 42.675 -28.375 1.00 37.50 225 THR A CA 1
ATOM 1709 C C . THR A 1 225 ? -8.617 43.086 -27.497 1.00 37.50 225 THR A C 1
ATOM 1711 O O . THR A 1 225 ? -8.252 44.259 -27.476 1.00 37.50 225 THR A O 1
ATOM 1714 N N . LEU A 1 226 ? -7.945 42.121 -26.868 1.00 32.53 226 LEU A N 1
ATOM 1715 C CA . LEU A 1 226 ? -6.605 42.329 -26.321 1.00 32.53 226 LEU A CA 1
ATOM 1716 C C . LEU A 1 226 ? -5.579 41.585 -27.171 1.00 32.53 226 LEU A C 1
ATOM 1718 O O . LEU A 1 226 ? -5.419 40.370 -27.080 1.00 32.53 226 LEU A O 1
ATOM 1722 N N . VAL A 1 227 ? -4.878 42.355 -28.005 1.00 39.28 227 VAL A N 1
ATOM 1723 C CA . VAL A 1 227 ? -3.664 41.911 -28.690 1.00 39.28 227 VAL A CA 1
ATOM 1724 C C . VAL A 1 227 ? -2.568 41.765 -27.636 1.00 39.28 227 VAL A C 1
ATOM 1726 O O . VAL A 1 227 ? -2.012 42.757 -27.170 1.00 39.28 227 VAL A O 1
ATOM 1729 N N . ALA A 1 228 ? -2.259 40.526 -27.263 1.00 31.66 228 ALA A N 1
ATOM 1730 C CA . ALA A 1 228 ? -1.079 40.178 -26.484 1.00 31.66 228 ALA A CA 1
ATOM 1731 C C . ALA A 1 228 ? -0.180 39.284 -27.343 1.00 31.66 228 ALA A C 1
ATOM 1733 O O . ALA A 1 228 ? -0.649 38.323 -27.948 1.00 31.66 228 ALA A O 1
ATOM 1734 N N . SER A 1 229 ? 1.098 39.648 -27.434 1.00 34.91 229 SER A N 1
ATOM 1735 C CA . SER A 1 229 ? 2.072 39.056 -28.351 1.00 34.91 229 SER A CA 1
ATOM 1736 C C . SER A 1 229 ? 2.253 37.555 -28.119 1.00 34.91 229 SER A C 1
ATOM 1738 O O . SER A 1 229 ? 2.848 37.146 -27.121 1.00 34.91 229 SER A O 1
ATOM 1740 N N . ASP A 1 230 ? 1.787 36.738 -29.063 1.00 34.75 230 ASP A N 1
ATOM 1741 C CA . ASP A 1 230 ? 1.976 35.292 -29.015 1.00 34.75 230 ASP A CA 1
ATOM 1742 C C . ASP A 1 230 ? 3.403 34.904 -29.436 1.00 34.75 230 ASP A C 1
ATOM 1744 O O . ASP A 1 230 ? 3.717 34.686 -30.606 1.00 34.75 230 ASP A O 1
ATOM 1748 N N . THR A 1 231 ? 4.285 34.812 -28.443 1.00 45.03 231 THR A N 1
ATOM 1749 C CA . THR A 1 231 ? 5.492 33.974 -28.503 1.00 45.03 231 THR A CA 1
ATOM 1750 C C . THR A 1 231 ? 5.323 32.794 -27.541 1.00 45.03 231 THR A C 1
ATOM 1752 O O . THR A 1 231 ? 6.153 32.572 -26.658 1.00 45.03 231 THR A O 1
ATOM 1755 N N . GLY A 1 232 ? 4.194 32.089 -27.668 1.00 37.44 232 GLY A N 1
ATOM 1756 C CA . GLY A 1 232 ? 3.617 31.164 -26.691 1.00 37.44 232 GLY A CA 1
ATOM 1757 C C . GLY A 1 232 ? 3.548 29.699 -27.126 1.00 37.44 232 GLY A C 1
ATOM 1758 O O . GLY A 1 232 ? 2.587 29.010 -26.807 1.00 37.44 232 GLY A O 1
ATOM 1759 N N . LEU A 1 233 ? 4.609 29.190 -27.759 1.00 52.47 233 LEU A N 1
ATOM 1760 C CA . LEU A 1 233 ? 4.978 27.767 -27.684 1.00 52.47 233 LEU A CA 1
ATOM 1761 C C . LEU A 1 233 ? 3.871 26.756 -28.097 1.00 52.47 233 LEU A C 1
ATOM 1763 O O . LEU A 1 233 ? 3.576 25.815 -27.356 1.00 52.47 233 LEU A O 1
ATOM 1767 N N . GLU A 1 234 ? 3.319 26.873 -29.313 1.00 50.59 234 GLU A N 1
ATOM 1768 C CA . GLU A 1 234 ? 2.461 25.827 -29.905 1.00 50.59 234 GLU A CA 1
ATOM 1769 C C . GLU A 1 234 ? 3.246 24.527 -30.208 1.00 50.59 234 GLU A C 1
ATOM 1771 O O . GLU A 1 234 ? 3.567 24.184 -31.349 1.00 50.59 234 GLU A O 1
ATOM 1776 N N . LEU A 1 235 ? 3.543 23.746 -29.164 1.00 65.50 235 LEU A N 1
ATOM 1777 C CA . LEU A 1 235 ? 3.927 22.337 -29.275 1.00 65.50 235 LEU A CA 1
ATOM 1778 C C . LEU A 1 235 ? 2.701 21.520 -29.701 1.00 65.50 235 LEU A C 1
ATOM 1780 O O . LEU A 1 235 ? 2.061 20.854 -28.884 1.00 65.50 235 LEU A O 1
ATOM 1784 N N . SER A 1 236 ? 2.389 21.579 -30.998 1.00 71.25 236 SER A N 1
ATOM 1785 C CA . SER A 1 236 ? 1.312 20.805 -31.619 1.00 71.25 236 SER A CA 1
ATOM 1786 C C . SER A 1 236 ? 1.366 19.331 -31.201 1.00 71.25 236 SER A C 1
ATOM 1788 O O . SER A 1 236 ? 2.438 18.720 -31.105 1.00 71.25 236 SER A O 1
ATOM 1790 N N . GLU A 1 237 ? 0.194 18.728 -30.995 1.00 71.50 237 GLU A N 1
ATOM 1791 C CA . GLU A 1 237 ? 0.051 17.325 -30.593 1.00 71.50 237 GLU A CA 1
ATOM 1792 C C . GLU A 1 237 ? 0.774 16.365 -31.563 1.00 71.50 237 GLU A C 1
ATOM 1794 O O . GLU A 1 237 ? 1.313 15.336 -31.145 1.00 71.50 237 GLU A O 1
ATOM 1799 N N . ALA A 1 238 ? 0.903 16.749 -32.838 1.00 73.12 238 ALA A N 1
ATOM 1800 C CA . ALA A 1 238 ? 1.695 16.035 -33.838 1.00 73.12 238 ALA A CA 1
ATOM 1801 C C . ALA A 1 238 ? 3.205 16.009 -33.517 1.00 73.12 238 ALA A C 1
ATOM 1803 O O . ALA A 1 238 ? 3.836 14.951 -33.622 1.00 73.12 238 ALA A O 1
ATOM 1804 N N . VAL A 1 239 ? 3.780 17.135 -33.073 1.00 78.69 239 VAL A N 1
ATOM 1805 C CA . VAL A 1 239 ? 5.194 17.249 -32.661 1.00 78.69 239 VAL A CA 1
ATOM 1806 C C . VAL A 1 239 ? 5.435 16.416 -31.403 1.00 78.69 239 VAL A C 1
ATOM 1808 O O . VAL A 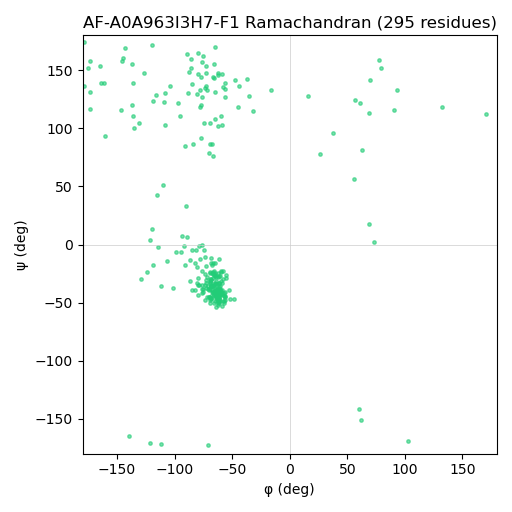1 239 ? 6.401 15.657 -31.332 1.00 78.69 239 VAL A O 1
ATOM 1811 N N . MET A 1 240 ? 4.502 16.467 -30.451 1.00 79.62 240 MET A N 1
ATOM 1812 C CA . MET A 1 240 ? 4.524 15.658 -29.227 1.00 79.62 240 MET A CA 1
ATOM 1813 C C . MET A 1 240 ? 4.467 14.150 -29.525 1.00 79.62 240 MET A C 1
ATOM 1815 O O . MET A 1 240 ? 5.247 13.368 -28.974 1.00 79.62 240 MET A O 1
ATOM 1819 N N . ALA A 1 241 ? 3.598 13.724 -30.446 1.00 80.50 241 ALA A N 1
ATOM 1820 C CA . ALA A 1 241 ? 3.518 12.336 -30.902 1.00 80.50 241 ALA A CA 1
ATOM 1821 C C . ALA A 1 241 ? 4.746 11.904 -31.731 1.00 80.50 241 ALA A C 1
ATOM 1823 O O . ALA A 1 241 ? 5.135 10.733 -31.707 1.00 80.50 241 ALA A O 1
ATOM 1824 N N . GLY A 1 242 ? 5.376 12.822 -32.470 1.00 82.00 242 GLY A N 1
ATOM 1825 C CA . GLY A 1 242 ? 6.670 12.611 -33.128 1.00 82.00 242 GLY A CA 1
ATOM 1826 C C . GLY A 1 242 ? 7.792 12.372 -32.115 1.00 82.00 242 GLY A C 1
ATOM 1827 O O . GLY A 1 242 ? 8.437 11.323 -32.146 1.00 82.00 242 GLY A O 1
ATOM 1828 N N . ALA A 1 243 ? 7.950 13.287 -31.157 1.00 82.38 243 ALA A N 1
ATOM 1829 C CA . ALA A 1 243 ? 8.947 13.209 -30.092 1.00 82.38 243 ALA A CA 1
ATOM 1830 C C . ALA A 1 243 ? 8.816 11.918 -29.268 1.00 82.38 243 ALA A C 1
ATOM 1832 O O . ALA A 1 243 ? 9.805 11.219 -29.049 1.00 82.38 243 ALA A O 1
ATOM 1833 N N . ALA A 1 244 ? 7.591 11.534 -28.891 1.00 83.75 244 ALA A N 1
ATOM 1834 C CA . ALA A 1 244 ? 7.345 10.300 -28.145 1.00 83.75 244 ALA A CA 1
ATOM 1835 C C . ALA A 1 244 ? 7.711 9.028 -28.935 1.00 83.75 244 ALA A C 1
ATOM 1837 O O . ALA A 1 244 ? 8.128 8.043 -28.324 1.00 83.75 244 ALA A O 1
ATOM 1838 N N . ARG A 1 245 ? 7.590 9.035 -30.273 1.00 83.88 245 ARG A N 1
ATOM 1839 C CA . ARG A 1 245 ? 7.989 7.910 -31.144 1.00 83.88 245 ARG A CA 1
ATOM 1840 C C . ARG A 1 245 ? 9.501 7.805 -31.326 1.00 83.88 245 ARG A C 1
ATOM 1842 O O . ARG A 1 245 ? 10.010 6.689 -31.349 1.00 83.88 245 ARG A O 1
ATOM 1849 N N . LEU A 1 246 ? 10.211 8.930 -31.432 1.00 85.19 246 LEU A N 1
ATOM 1850 C CA . LEU A 1 246 ? 11.679 8.931 -31.467 1.00 85.19 246 LEU A CA 1
ATOM 1851 C C . LEU A 1 246 ? 12.249 8.457 -30.125 1.00 85.19 246 LEU A C 1
ATOM 1853 O O . LEU A 1 246 ? 13.024 7.507 -30.078 1.00 85.19 246 LEU A O 1
ATOM 1857 N N . LEU A 1 247 ? 11.777 9.046 -29.026 1.00 84.25 247 LEU A N 1
ATOM 1858 C CA . LEU A 1 247 ? 12.238 8.737 -27.674 1.00 84.25 247 LEU A CA 1
ATOM 1859 C C . LEU A 1 247 ? 11.876 7.302 -27.225 1.00 84.25 247 LEU A C 1
ATOM 1861 O O . LEU A 1 247 ? 12.626 6.684 -26.470 1.00 84.25 247 LEU A O 1
ATOM 1865 N N . ALA A 1 248 ? 10.782 6.722 -27.739 1.00 84.69 248 ALA A N 1
ATOM 1866 C CA . ALA A 1 248 ? 10.407 5.324 -27.475 1.00 84.69 248 ALA A CA 1
ATOM 1867 C C . ALA A 1 248 ? 11.467 4.301 -27.916 1.00 84.69 248 ALA A C 1
ATOM 1869 O O . ALA A 1 248 ? 11.489 3.197 -27.377 1.00 84.69 248 ALA A O 1
ATOM 1870 N N . ARG A 1 249 ? 12.347 4.647 -28.866 1.00 84.50 249 ARG A N 1
ATOM 1871 C CA . ARG A 1 249 ? 13.428 3.756 -29.321 1.00 84.50 249 ARG A CA 1
ATOM 1872 C C . ARG A 1 249 ? 14.514 3.538 -28.265 1.00 84.50 249 ARG A C 1
ATOM 1874 O O . ARG A 1 249 ? 15.166 2.505 -28.305 1.00 84.50 249 ARG A O 1
ATOM 1881 N N . HIS A 1 250 ? 14.670 4.480 -27.331 1.00 79.94 250 HIS A N 1
ATOM 1882 C CA . HIS A 1 250 ? 15.755 4.480 -26.342 1.00 79.94 250 HIS A CA 1
ATOM 1883 C C . HIS A 1 250 ? 15.249 4.232 -24.910 1.00 79.94 250 HIS A C 1
ATOM 1885 O O . HIS A 1 250 ? 15.909 3.533 -24.151 1.00 79.94 250 HIS A O 1
ATOM 1891 N N . ILE A 1 251 ? 14.058 4.737 -24.543 1.00 75.88 251 ILE A N 1
ATOM 1892 C CA . ILE A 1 251 ? 13.472 4.560 -23.190 1.00 75.88 251 ILE A CA 1
ATOM 1893 C C . ILE A 1 251 ? 12.112 3.832 -23.178 1.00 75.88 251 ILE A C 1
ATOM 1895 O O . ILE A 1 251 ? 11.390 3.834 -22.176 1.00 75.88 251 ILE A O 1
ATOM 1899 N N . GLY A 1 252 ? 11.734 3.208 -24.296 1.00 74.62 252 GLY A N 1
ATOM 1900 C CA . GLY A 1 252 ? 10.569 2.328 -24.380 1.00 74.62 252 GLY A CA 1
ATOM 1901 C C . GLY A 1 252 ? 9.229 3.012 -24.041 1.00 74.62 252 GLY A C 1
ATOM 1902 O O . GLY A 1 252 ? 9.003 4.166 -24.420 1.00 74.62 252 GLY A O 1
ATOM 1903 N N . PRO A 1 253 ? 8.300 2.325 -23.342 1.00 75.81 253 PRO A N 1
ATOM 1904 C CA . PRO A 1 253 ? 6.921 2.795 -23.153 1.00 75.81 253 PRO A CA 1
ATOM 1905 C C . PRO A 1 253 ? 6.800 4.062 -22.289 1.00 75.81 253 PRO A C 1
ATOM 1907 O O . PRO A 1 253 ? 5.767 4.735 -22.320 1.00 75.81 253 PRO A O 1
ATOM 1910 N N . ILE A 1 254 ? 7.851 4.414 -21.543 1.00 75.56 254 ILE A N 1
ATOM 1911 C CA . ILE A 1 254 ? 7.892 5.575 -20.643 1.00 75.56 254 ILE A CA 1
ATOM 1912 C C . ILE A 1 254 ? 7.972 6.900 -21.435 1.00 75.56 254 ILE A C 1
ATOM 1914 O O . ILE A 1 254 ? 7.583 7.954 -20.920 1.00 75.56 254 ILE A O 1
ATOM 1918 N N . SER A 1 255 ? 8.366 6.859 -22.718 1.00 82.69 255 SER A N 1
ATOM 1919 C CA . SER A 1 255 ? 8.577 8.045 -23.565 1.00 82.69 255 SER A CA 1
ATOM 1920 C C . SER A 1 255 ? 7.393 9.017 -23.609 1.00 82.69 255 SER A C 1
ATOM 1922 O O . SER A 1 255 ? 7.588 10.231 -23.554 1.00 82.69 255 SER A O 1
ATOM 1924 N N . LYS A 1 256 ? 6.153 8.509 -23.637 1.00 80.19 256 LYS A N 1
ATOM 1925 C CA . LYS A 1 256 ? 4.928 9.331 -23.651 1.00 80.19 256 LYS A CA 1
ATOM 1926 C C . LYS A 1 256 ? 4.773 10.169 -22.378 1.00 80.19 256 LYS A C 1
ATOM 1928 O O . LYS A 1 256 ? 4.306 11.306 -22.439 1.00 80.19 256 LYS A O 1
ATOM 1933 N N . VAL A 1 257 ? 5.158 9.616 -21.226 1.00 81.44 257 VAL A N 1
ATOM 1934 C CA . VAL A 1 257 ? 5.063 10.290 -19.922 1.00 81.44 257 VAL A CA 1
ATOM 1935 C C . VAL A 1 257 ? 6.167 11.334 -19.783 1.00 81.44 257 VAL A C 1
ATOM 1937 O O . VAL A 1 257 ? 5.891 12.448 -19.340 1.00 81.44 257 VAL A O 1
ATOM 1940 N N . VAL A 1 258 ? 7.386 11.002 -20.219 1.00 84.69 258 VAL A N 1
ATOM 1941 C CA . VAL A 1 258 ? 8.533 11.925 -20.246 1.00 84.69 258 VAL A CA 1
ATOM 1942 C C . VAL A 1 258 ? 8.244 13.119 -21.154 1.00 84.69 258 VAL A C 1
ATOM 1944 O O . VAL A 1 258 ? 8.332 14.254 -20.697 1.00 84.69 258 VAL A O 1
ATOM 1947 N N . VAL A 1 259 ? 7.756 12.888 -22.377 1.00 85.75 259 VAL A N 1
ATOM 1948 C CA . VAL A 1 259 ? 7.340 13.954 -23.305 1.00 85.75 259 VAL A CA 1
ATOM 1949 C C . VAL A 1 259 ? 6.252 14.848 -22.703 1.00 85.75 259 VAL A C 1
ATOM 1951 O O . VAL A 1 259 ? 6.408 16.070 -22.669 1.00 85.75 259 VAL A O 1
ATOM 1954 N N . LYS A 1 260 ? 5.186 14.267 -22.135 1.00 81.69 260 LYS A N 1
ATOM 1955 C CA . LYS A 1 260 ? 4.102 15.036 -21.493 1.00 81.69 260 LYS A CA 1
ATOM 1956 C C . LYS A 1 260 ? 4.566 15.816 -20.251 1.00 81.69 260 LYS A C 1
ATOM 1958 O O . LYS A 1 260 ? 3.965 16.837 -19.919 1.00 81.69 260 LYS A O 1
ATOM 1963 N N . ARG A 1 261 ? 5.615 15.357 -19.560 1.00 83.56 261 ARG A N 1
ATOM 1964 C CA . ARG A 1 261 ? 6.237 16.057 -18.423 1.00 83.56 261 ARG A CA 1
ATOM 1965 C C . ARG A 1 261 ? 7.171 17.177 -18.888 1.00 83.56 261 ARG A C 1
ATOM 1967 O O . ARG A 1 261 ? 7.103 18.266 -18.326 1.00 83.56 261 ARG A O 1
ATOM 1974 N N . ALA A 1 262 ? 7.991 16.935 -19.910 1.00 83.94 262 ALA A N 1
ATOM 1975 C CA . ALA A 1 262 ? 8.912 17.919 -20.474 1.00 83.94 262 ALA A CA 1
ATOM 1976 C C . ALA A 1 262 ? 8.160 19.118 -21.071 1.00 83.94 262 ALA A C 1
ATOM 1978 O O . ALA A 1 262 ? 8.483 20.255 -20.744 1.00 83.94 262 ALA A O 1
ATOM 1979 N N . ALA A 1 263 ? 7.088 18.890 -21.839 1.00 82.06 263 ALA A N 1
ATOM 1980 C CA . ALA A 1 263 ? 6.294 19.977 -22.425 1.00 82.06 263 ALA A CA 1
ATOM 1981 C C . ALA A 1 263 ? 5.563 20.851 -21.390 1.00 82.06 263 ALA A C 1
ATOM 1983 O O . ALA A 1 263 ? 5.300 22.015 -21.651 1.00 82.06 263 ALA A O 1
ATOM 1984 N N . LYS A 1 264 ? 5.270 20.325 -20.191 1.00 81.50 264 LYS A N 1
ATOM 1985 C CA . LYS A 1 264 ? 4.730 21.123 -19.072 1.00 81.50 264 LYS A CA 1
ATOM 1986 C C . LYS A 1 264 ? 5.781 21.968 -18.344 1.00 81.50 264 LYS A C 1
ATOM 1988 O O . LYS A 1 264 ? 5.414 22.765 -17.485 1.00 81.50 264 LYS A O 1
ATOM 1993 N N . ARG A 1 265 ? 7.069 21.728 -18.600 1.00 78.12 265 ARG A N 1
ATOM 1994 C CA . ARG A 1 265 ? 8.201 22.313 -17.864 1.00 78.12 265 ARG A CA 1
ATOM 1995 C C . ARG A 1 265 ? 9.119 23.158 -18.752 1.00 78.12 265 ARG A C 1
ATOM 1997 O O . ARG A 1 265 ? 9.897 23.947 -18.226 1.00 78.12 265 ARG A O 1
ATOM 2004 N N . ALA A 1 266 ? 9.033 22.994 -20.068 1.00 81.19 266 ALA A N 1
ATOM 2005 C CA . ALA A 1 266 ? 9.753 23.787 -21.047 1.00 81.19 266 ALA A CA 1
ATOM 2006 C C . ALA A 1 266 ? 9.053 25.130 -21.303 1.00 81.19 266 ALA A C 1
ATOM 2008 O O . ALA A 1 266 ? 7.864 25.165 -21.604 1.00 81.19 266 ALA A O 1
ATOM 2009 N N . ALA A 1 267 ? 9.818 26.218 -21.235 1.00 74.00 267 ALA A N 1
ATOM 2010 C CA . ALA A 1 267 ? 9.414 27.566 -21.630 1.00 74.00 267 ALA A CA 1
ATOM 2011 C C . ALA A 1 267 ? 9.809 27.906 -23.084 1.00 74.00 267 ALA A C 1
ATOM 2013 O O . ALA A 1 267 ? 9.422 28.950 -23.598 1.00 74.00 267 ALA A O 1
ATOM 2014 N N . SER A 1 268 ? 10.557 27.031 -23.769 1.00 78.88 268 SER A N 1
ATOM 2015 C CA . SER A 1 268 ? 10.830 27.131 -25.209 1.00 78.88 268 SER A CA 1
ATOM 2016 C C . SER A 1 268 ? 10.901 25.751 -25.874 1.00 78.88 268 SER A C 1
ATOM 2018 O O . SER A 1 268 ? 11.127 24.734 -25.213 1.00 78.88 268 SER A O 1
ATOM 2020 N N . ARG A 1 269 ? 10.748 25.701 -27.205 1.00 77.06 269 ARG A N 1
ATOM 2021 C CA . ARG A 1 269 ? 10.902 24.459 -27.989 1.00 77.06 269 ARG A CA 1
ATOM 2022 C C . ARG A 1 269 ? 12.319 23.874 -27.887 1.00 77.06 269 ARG A C 1
ATOM 2024 O O . ARG A 1 269 ? 12.484 22.658 -27.881 1.00 77.06 269 ARG A O 1
ATOM 2031 N N . GLU A 1 270 ? 13.332 24.726 -27.763 1.00 77.12 270 GLU A N 1
ATOM 2032 C CA . GLU A 1 270 ? 14.725 24.304 -27.581 1.00 77.12 270 GLU A CA 1
ATOM 2033 C C . GLU A 1 270 ? 14.931 23.652 -26.210 1.00 77.12 270 GLU A C 1
ATOM 2035 O O . GLU A 1 270 ? 15.451 22.539 -26.136 1.00 77.12 270 GLU A O 1
A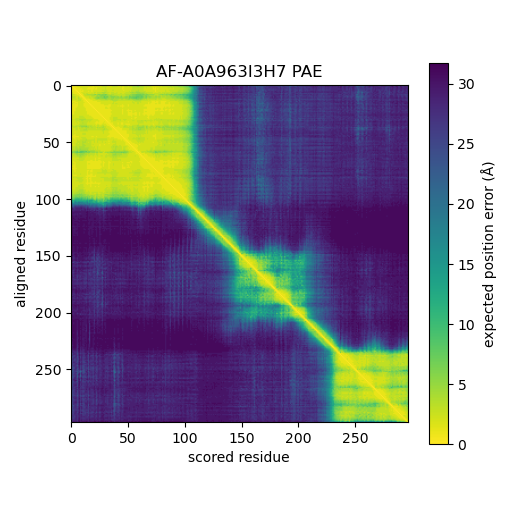TOM 2040 N N . GLN A 1 271 ? 14.410 24.275 -25.147 1.00 80.81 271 GLN A N 1
ATOM 2041 C CA . GLN A 1 271 ? 14.435 23.713 -23.796 1.00 80.81 271 GLN A CA 1
ATOM 2042 C C . GLN A 1 271 ? 13.643 22.398 -23.711 1.00 80.81 271 GLN A C 1
ATOM 2044 O O . GLN A 1 271 ? 14.033 21.483 -22.990 1.00 80.81 271 GLN A O 1
ATOM 2049 N N . PHE A 1 272 ? 12.551 22.263 -24.472 1.00 83.00 272 PHE A N 1
ATOM 2050 C CA . PHE A 1 272 ? 11.826 20.998 -24.596 1.00 83.00 272 PHE A CA 1
ATOM 2051 C C . PHE A 1 272 ? 12.707 19.897 -25.202 1.00 83.00 272 PHE A C 1
ATOM 2053 O O . PHE A 1 272 ? 12.774 18.807 -24.639 1.00 83.00 272 PHE A O 1
ATOM 2060 N N . HIS A 1 273 ? 13.424 20.171 -26.297 1.00 84.06 273 HIS A N 1
ATOM 2061 C CA . HIS A 1 273 ? 14.337 19.192 -26.899 1.00 84.06 273 HIS A CA 1
ATOM 2062 C C . HIS A 1 273 ? 15.493 18.815 -25.955 1.00 84.06 273 HIS A C 1
ATOM 2064 O O . HIS A 1 273 ? 15.844 17.639 -25.863 1.00 84.06 273 HIS A O 1
ATOM 2070 N N . GLU A 1 274 ? 16.050 19.783 -25.224 1.00 82.19 274 GLU A N 1
ATOM 2071 C CA . GLU A 1 274 ? 17.124 19.556 -24.250 1.00 82.19 274 GLU A CA 1
ATOM 2072 C C . GLU A 1 274 ? 16.663 18.690 -23.063 1.00 82.19 274 GLU A C 1
ATOM 2074 O O . GLU A 1 274 ? 17.347 17.734 -22.698 1.00 82.19 274 GLU A O 1
ATOM 2079 N N . LEU A 1 275 ? 15.455 18.929 -22.536 1.00 85.00 275 LEU A N 1
ATOM 2080 C CA . LEU A 1 275 ? 14.850 18.108 -21.476 1.00 85.00 275 LEU A CA 1
ATOM 2081 C C . LEU A 1 275 ? 14.550 16.661 -21.909 1.00 85.00 275 LEU A C 1
ATOM 2083 O O . LEU A 1 275 ? 14.504 15.774 -21.060 1.00 85.00 275 LEU A O 1
ATOM 2087 N N . LEU A 1 276 ? 14.342 16.395 -23.204 1.00 85.38 276 LEU A N 1
ATOM 2088 C CA . LEU A 1 276 ? 14.253 15.017 -23.715 1.00 85.38 276 LEU A CA 1
ATOM 2089 C C . LEU A 1 276 ? 15.639 14.393 -23.920 1.00 85.38 276 LEU A C 1
ATOM 2091 O O . LEU A 1 276 ? 15.809 13.192 -23.728 1.00 85.38 276 LEU A O 1
ATOM 2095 N N . ALA A 1 277 ? 16.633 15.202 -24.286 1.00 83.62 277 ALA A N 1
ATOM 2096 C CA . ALA A 1 277 ? 18.011 14.766 -24.477 1.00 83.62 277 ALA A CA 1
ATOM 2097 C C . ALA A 1 277 ? 18.698 14.364 -23.160 1.00 83.62 277 ALA A C 1
ATOM 2099 O O . ALA A 1 277 ? 19.547 13.476 -23.173 1.00 83.62 277 ALA A O 1
ATOM 2100 N N . THR A 1 278 ? 18.320 14.956 -22.021 1.00 84.88 278 THR A N 1
ATOM 2101 C CA . THR A 1 278 ? 18.826 14.558 -20.691 1.00 84.88 278 THR A CA 1
ATOM 2102 C C . THR A 1 278 ? 18.357 13.178 -20.222 1.00 84.88 278 THR A C 1
ATOM 2104 O O . THR A 1 278 ? 18.948 12.624 -19.301 1.00 84.88 278 THR A O 1
ATOM 2107 N N . GLU A 1 279 ? 17.320 12.614 -20.843 1.00 81.06 279 GLU A N 1
ATOM 2108 C CA . GLU A 1 279 ? 16.738 11.310 -20.481 1.00 81.06 279 GLU A CA 1
ATOM 2109 C C . GLU A 1 279 ? 17.373 10.146 -21.277 1.00 81.06 279 GLU A C 1
ATOM 2111 O O . GLU A 1 279 ? 17.022 8.986 -21.069 1.00 81.06 279 GLU A O 1
ATOM 2116 N N . VAL A 1 280 ? 18.322 10.439 -22.179 1.00 81.69 280 VAL A N 1
ATOM 2117 C CA . VAL A 1 280 ? 19.117 9.448 -22.923 1.00 81.69 280 VAL A CA 1
ATOM 2118 C C . VAL A 1 280 ? 20.559 9.467 -22.416 1.00 81.69 280 VAL A C 1
ATOM 2120 O O . VAL A 1 280 ? 21.227 10.501 -22.439 1.00 81.69 280 VAL A O 1
ATOM 2123 N N . THR A 1 281 ? 21.040 8.313 -21.954 1.00 77.00 281 THR A N 1
ATOM 2124 C CA . THR A 1 281 ? 22.363 8.161 -21.326 1.00 77.00 281 THR A CA 1
ATOM 2125 C C . THR A 1 281 ? 23.516 8.099 -22.329 1.00 77.00 281 THR A C 1
ATOM 2127 O O . THR A 1 281 ? 24.593 8.622 -22.042 1.00 77.00 281 THR A O 1
ATOM 2130 N N . ASP A 1 282 ? 23.314 7.496 -23.505 1.00 83.75 282 ASP A N 1
ATOM 2131 C CA . ASP A 1 282 ? 24.329 7.454 -24.562 1.00 83.75 282 ASP A CA 1
ATOM 2132 C C . ASP A 1 282 ? 24.402 8.800 -25.307 1.00 83.75 282 ASP A C 1
ATOM 2134 O O . ASP A 1 282 ? 23.400 9.390 -25.714 1.00 83.75 282 ASP A O 1
ATOM 2138 N N . THR A 1 283 ? 25.622 9.300 -25.498 1.00 78.12 283 THR A N 1
ATOM 2139 C CA . THR A 1 283 ? 25.884 10.574 -26.173 1.00 78.12 283 THR A CA 1
ATOM 2140 C C . THR A 1 283 ? 25.654 10.507 -27.685 1.00 78.12 283 THR A C 1
ATOM 2142 O O . THR A 1 283 ? 25.249 11.516 -28.266 1.00 78.12 283 THR A O 1
ATOM 2145 N N . ALA A 1 284 ? 25.859 9.352 -28.322 1.00 76.81 284 ALA A N 1
ATOM 2146 C CA . ALA A 1 284 ? 25.570 9.163 -29.742 1.00 76.81 284 ALA A CA 1
ATOM 2147 C C . ALA A 1 284 ? 24.053 9.186 -29.998 1.00 76.81 284 ALA A C 1
ATOM 2149 O O . ALA A 1 284 ? 23.574 9.989 -30.805 1.00 76.81 284 ALA A O 1
ATOM 2150 N N . ASP A 1 285 ? 23.294 8.394 -29.235 1.00 78.56 285 ASP A N 1
ATOM 2151 C CA . ASP A 1 285 ? 21.828 8.351 -29.309 1.00 78.56 285 ASP A CA 1
ATOM 2152 C C . ASP A 1 285 ? 21.192 9.698 -28.957 1.00 78.56 285 ASP A C 1
ATOM 2154 O O . ASP A 1 285 ? 20.269 10.147 -29.635 1.00 78.56 285 ASP A O 1
ATOM 2158 N N . ARG A 1 286 ? 21.715 10.395 -27.943 1.00 80.44 286 ARG A N 1
ATOM 2159 C CA . ARG A 1 286 ? 21.272 11.744 -27.565 1.00 80.44 286 ARG A CA 1
ATOM 2160 C C . ARG A 1 286 ? 21.418 12.749 -28.712 1.00 80.44 286 ARG A C 1
ATOM 2162 O O . ARG A 1 286 ? 20.507 13.542 -28.955 1.00 80.44 286 ARG A O 1
ATOM 2169 N N . ASN A 1 287 ? 22.528 12.699 -29.449 1.00 81.62 287 ASN A N 1
ATOM 2170 C CA . ASN A 1 287 ? 22.747 13.558 -30.615 1.00 81.62 287 ASN A CA 1
ATOM 2171 C C . ASN A 1 287 ? 21.827 13.175 -31.789 1.00 81.62 287 ASN A C 1
ATOM 2173 O O . ASN A 1 287 ? 21.273 14.062 -32.444 1.00 81.62 287 ASN A O 1
ATOM 2177 N N . ALA A 1 288 ? 21.597 11.877 -32.018 1.00 79.94 288 ALA A N 1
ATOM 2178 C CA . ALA A 1 288 ? 20.650 11.391 -33.023 1.00 79.94 288 ALA A CA 1
ATOM 2179 C C . ALA A 1 288 ? 19.194 11.784 -32.694 1.00 79.94 288 ALA A C 1
ATOM 2181 O O . ALA A 1 288 ? 18.452 12.222 -33.578 1.00 79.94 288 ALA A O 1
ATOM 2182 N N . LEU A 1 289 ? 18.799 11.710 -31.418 1.00 83.06 289 LEU A N 1
ATOM 2183 C CA . LEU A 1 289 ? 17.500 12.163 -30.923 1.00 83.06 289 LEU A CA 1
ATOM 2184 C C . LEU A 1 289 ? 17.323 13.672 -31.138 1.00 83.06 289 LEU A C 1
ATOM 2186 O O . LEU A 1 289 ? 16.304 14.086 -31.686 1.00 83.06 289 LEU A O 1
ATOM 2190 N N . LEU A 1 290 ? 18.313 14.493 -30.768 1.00 83.94 290 LEU A N 1
ATOM 2191 C CA . LEU A 1 290 ? 18.271 15.945 -30.986 1.00 83.94 290 LEU A CA 1
ATOM 2192 C C . LEU A 1 290 ? 18.170 16.313 -32.473 1.00 83.94 290 LEU A C 1
ATOM 2194 O O . LEU A 1 290 ? 17.416 17.223 -32.822 1.00 83.94 290 LEU A O 1
ATOM 2198 N N . ALA A 1 291 ? 18.872 15.597 -33.356 1.00 83.06 291 ALA A N 1
ATOM 2199 C CA . ALA A 1 291 ? 18.738 15.773 -34.802 1.00 83.06 291 ALA A CA 1
ATOM 2200 C C . ALA A 1 291 ? 17.319 15.420 -35.291 1.00 83.06 291 ALA A C 1
ATOM 2202 O O . ALA A 1 291 ? 16.707 16.204 -36.017 1.00 83.06 291 ALA A O 1
ATOM 2203 N N . GLY A 1 292 ? 16.753 14.298 -34.833 1.00 79.88 292 GLY A N 1
ATOM 2204 C CA . GLY A 1 292 ? 15.384 13.892 -35.166 1.00 79.88 292 GLY A CA 1
ATOM 2205 C C . GLY A 1 292 ? 14.303 14.842 -34.630 1.00 79.88 292 GLY A C 1
ATOM 2206 O O . GLY A 1 292 ? 13.330 15.117 -35.326 1.00 79.88 292 GLY A O 1
ATOM 2207 N N . LEU A 1 293 ? 14.480 15.397 -33.426 1.00 81.62 293 LEU A N 1
ATOM 2208 C CA . LEU A 1 293 ? 13.564 16.384 -32.835 1.00 81.62 293 LEU A CA 1
ATOM 2209 C C . LEU A 1 293 ? 13.601 17.733 -33.573 1.00 81.62 293 LEU A C 1
ATOM 2211 O O . LEU A 1 293 ? 12.562 18.371 -33.751 1.00 81.62 293 LEU A O 1
ATOM 2215 N N . ARG A 1 294 ? 14.779 18.146 -34.061 1.00 81.88 294 ARG A N 1
ATOM 2216 C CA . ARG A 1 294 ? 14.939 19.325 -34.932 1.00 81.88 294 ARG A CA 1
ATOM 2217 C C . ARG A 1 294 ? 14.343 19.126 -36.331 1.00 81.88 294 ARG A C 1
ATOM 2219 O O . ARG A 1 294 ? 13.985 20.112 -36.957 1.00 81.88 294 ARG A O 1
ATOM 2226 N N . ALA A 1 295 ? 14.200 17.884 -36.797 1.00 78.75 295 ALA A N 1
ATOM 2227 C CA . ALA A 1 295 ? 13.564 17.551 -38.075 1.00 78.75 295 ALA A CA 1
ATOM 2228 C C . ALA A 1 295 ? 12.023 17.428 -38.006 1.00 78.75 295 ALA A C 1
ATOM 2230 O O . ALA A 1 295 ? 11.384 17.247 -39.035 1.00 78.75 295 ALA A O 1
ATOM 2231 N N . LEU A 1 296 ? 11.416 17.524 -36.815 1.00 69.81 296 LEU A N 1
ATOM 2232 C CA . LEU A 1 296 ? 9.957 17.526 -36.608 1.00 69.81 296 LEU A CA 1
ATOM 2233 C C . LEU A 1 296 ? 9.356 18.949 -36.654 1.00 69.81 296 LEU A C 1
ATOM 2235 O O . LEU A 1 296 ? 8.449 19.263 -35.879 1.00 69.81 296 LEU A O 1
ATOM 2239 N N . VAL A 1 297 ? 9.926 19.843 -37.468 1.00 57.09 297 VAL A N 1
ATOM 2240 C CA . VAL A 1 297 ? 9.434 21.218 -37.705 1.00 57.09 297 VAL A CA 1
ATOM 2241 C C . VAL A 1 297 ? 8.426 21.206 -38.844 1.00 57.09 297 VAL A C 1
ATOM 2243 O O . VAL A 1 297 ? 8.767 20.637 -39.900 1.00 57.09 297 VAL A O 1
#

pLDDT: mean 70.92, std 23.07, range [27.55, 98.31]

Mean predicted aligned error: 22.4 Å

Radius of gyration: 33.63 Å; Cα contacts (8 Å, |Δi|>4): 211; chains: 1; bounding box: 81×58×98 Å

Nearest PDB structures (foldseek):
  2fum-assembly4_D  TM=9.518E-01  e=5.199E-06  Mycobacterium tuberculosis H37Rv
  2h34-assembly2_B  TM=9.124E-01  e=4.179E-04  Mycobacterium tuberculosis H37Rv
  7oai-assembly1_A  TM=9.025E-01  e=9.219E-03  Homo sapiens
  6lnm-assembly3_E  TM=8.988E-01  e=1.532E-02  Rattus norvegicus
  6kmh-assembly2_B  TM=8.979E-01  e=1.680E-02  Homo sapiens

Sequence (297 aa):
YMSPEQFMGLSADARSDVFSVGVMLYELLTGQRPFTGSMEALAYRICHENPTPASQVQPNVPRAFERIIDRALAKRAEERFPTAGAFRDTLRLALEHELNMQAAATVSEETVIRTVGKLDRPSFDPSQPTTQGSLSSRSQSSTRTTTLEHSTLTSVERELASVIGPVASVLVKRAASKATTLNELYDALAQKLPVGPDRDAFLSRRSPASRSVTATGSQAVLAETLVASDTGLELSEAVMAGAARLLARHIGPISKVVVKRAAKRAASREQFHELLATEVTDTADRNALLAGLRALV